Protein 9EEX (pdb70)

Radius of gyration: 18.37 Å; Cα contacts (8 Å, |Δi|>4): 612; chains: 1; bounding box: 44×40×48 Å

Sequence (282 aa):
SMSRVLQQAEELHEKALDPFLLQAEFFEEIPMMNFVDPKEEYDIPGLVRRKNRRYYKTIILPNPHSRVCCLTSPDPDDPLSSSYINANYIRGYGGEEKVYIATQGPIVSTVADFWRMVWQQEHTPIIVMITNNIEEMMNNEEKKCTEYWPEEQVAAYYDDGGVVEITVQKVIHTEDYRLRLISLKSGTEERGLLKHYWFTSWPDDQKTPDRAPPLLHLVREEVEEAAQQEGPHCAPIIVHCCSAGIGRTGCCFIATSSICCQQQLRQEGVVVDILKKTTCQQLRQQDRGGMIQTCCEQYQFVHHVMSLYEKQLSH

Structure (mmCIF, N/CA/C/O backbone):
data_9EEX
#
_entry.id   9EEX
#
_cell.length_a   40.105
_cell.length_b   64.154
_cell.length_c   136.043
_cell.angle_alpha   90.000
_cell.angle_beta   90.000
_cell.angle_gamma   90.000
#
_symmetry.space_group_name_H-M   'P 21 21 21'
#
loop_
_entity.id
_entity.type
_entity.pdbx_description
1 polymer 'Tyrosine-protein phosphatase non-receptor type 5'
2 non-polymer 'CITRIC ACID'
3 water water
#
loop_
_atom_site.group_PDB
_atom_site.id
_atom_site.type_symbol
_atom_site.label_atom_id
_atom_site.label_alt_id
_atom_site.label_comp_id
_atom_site.label_asym_id
_atom_site.label_entity_id
_atom_site.label_seq_id
_atom_site.pdbx_PDB_ins_code
_atom_site.Cartn_x
_atom_site.Cartn_y
_atom_site.Cartn_z
_atom_site.occupancy
_atom_site.B_iso_or_equiv
_atom_site.auth_seq_id
_atom_site.auth_comp_id
_atom_site.auth_asym_id
_atom_site.auth_atom_id
_atom_site.pdbx_PDB_model_num
ATOM 1 N N . SER A 1 22 ? 10.86041 -17.15517 -35.67431 1.000 54.66730 256 SER A N 1
ATOM 2 C CA . SER A 1 22 ? 11.27765 -17.38777 -37.05303 1.000 53.77456 256 SER A CA 1
ATOM 3 C C . SER A 1 22 ? 10.09318 -17.70459 -37.96978 1.000 45.54033 256 SER A C 1
ATOM 4 O O . SER A 1 22 ? 10.17247 -17.52971 -39.18141 1.000 47.92007 256 SER A O 1
ATOM 11 N N . MET A 1 23 ? 8.98874 -18.15059 -37.39024 1.000 34.14722 257 MET A N 1
ATOM 12 C CA . MET A 1 23 ? 7.78999 -18.43681 -38.16339 1.000 24.55126 257 MET A CA 1
ATOM 13 C C . MET A 1 23 ? 6.94852 -17.17372 -38.31925 1.000 20.17844 257 MET A C 1
ATOM 14 O O . MET A 1 23 ? 7.02786 -16.24853 -37.50943 1.000 21.19458 257 MET A O 1
ATOM 28 N N . SER A 1 24 ? 6.11298 -17.16233 -39.36124 1.000 17.80196 258 SER A N 1
ATOM 29 C CA . SER A 1 24 ? 5.29981 -15.99944 -39.69849 1.000 17.27435 258 SER A CA 1
ATOM 30 C C . SER A 1 24 ? 4.12609 -16.41426 -40.57421 1.000 15.94267 258 SER A C 1
ATOM 31 O O . SER A 1 24 ? 4.26794 -17.25010 -41.46835 1.000 18.87613 258 SER A O 1
ATOM 39 N N . ARG A 1 25 ? 2.96434 -15.83388 -40.30389 1.000 14.78823 259 ARG A N 1
ATOM 40 C CA . ARG A 1 25 ? 1.79823 -15.99053 -41.17900 1.000 15.53701 259 ARG A CA 1
ATOM 41 C C . ARG A 1 25 ? 1.03859 -14.66788 -41.17873 1.000 13.76319 259 ARG A C 1
ATOM 42 O O . ARG A 1 25 ? 0.30009 -14.36235 -40.24148 1.000 14.14002 259 ARG A O 1
ATOM 63 N N . VAL A 1 26 ? 1.24196 -13.87560 -42.22199 1.000 15.72116 260 VAL A N 1
ATOM 64 C CA . VAL A 1 26 ? 0.64617 -12.54614 -42.29448 1.000 16.21636 260 VAL A CA 1
ATOM 65 C C . VAL A 1 26 ? -0.80361 -12.68217 -42.73415 1.000 16.02403 260 VAL A C 1
ATOM 66 O O . VAL A 1 26 ? -1.08719 -13.12578 -43.84527 1.000 21.90601 260 VAL A O 1
ATOM 79 N N . LEU A 1 27 ? -1.72732 -12.28783 -41.87285 1.000 14.57585 261 LEU A N 1
ATOM 80 C CA . LEU A 1 27 ? -3.14873 -12.42116 -42.14704 1.000 15.09605 261 LEU A CA 1
ATOM 81 C C . LEU A 1 27 ? -3.77656 -11.09428 -42.56674 1.000 15.40823 261 LEU A C 1
ATOM 82 O O . LEU A 1 27 ? -3.72889 -10.12038 -41.81418 1.000 16.76192 261 LEU A O 1
ATOM 98 N N A GLN A 1 28 ? -4.35078 -11.06790 -43.77030 0.400 15.17615 262 GLN A N 1
ATOM 99 N N B GLN A 1 28 ? -4.35647 -11.05817 -43.76016 0.400 14.10588 262 GLN A N 1
ATOM 100 C CA A GLN A 1 28 ? -5.31589 -10.04380 -44.14886 0.400 16.70020 262 GLN A CA 1
ATOM 101 C CA B GLN A 1 28 ? -5.30079 -9.99878 -44.08694 0.400 13.78052 262 GLN A CA 1
ATOM 102 C C A GLN A 1 28 ? -6.64561 -10.32796 -43.44271 0.400 17.11939 262 GLN A C 1
ATOM 103 C C B GLN A 1 28 ? -6.67549 -10.36491 -43.52403 0.400 14.57708 262 GLN A C 1
ATOM 104 O O A GLN A 1 28 ? -6.81644 -11.35507 -42.78681 0.400 18.53636 262 GLN A O 1
ATOM 105 O O B GLN A 1 28 ? -6.90740 -11.48288 -43.07657 0.400 13.28308 262 GLN A O 1
ATOM 132 N N . ALA A 1 29 ? -7.61734 -9.42509 -43.60962 1.000 19.11157 263 ALA A N 1
ATOM 133 C CA . ALA A 1 29 ? -8.84503 -9.52101 -42.81547 1.000 19.45779 263 ALA A CA 1
ATOM 134 C C . ALA A 1 29 ? -9.60277 -10.83022 -43.07017 1.000 19.27487 263 ALA A C 1
ATOM 135 O O . ALA A 1 29 ? -10.04538 -11.49895 -42.12935 1.000 18.83414 263 ALA A O 1
ATOM 142 N N . GLU A 1 30 ? -9.81316 -11.19035 -44.33979 1.000 18.81741 264 GLU A N 1
ATOM 143 C CA . GLU A 1 30 ? -10.65222 -12.34886 -44.63327 1.000 19.22535 264 GLU A CA 1
ATOM 144 C C . GLU A 1 30 ? -10.06294 -13.61627 -44.03497 1.000 18.84995 264 GLU A C 1
ATOM 145 O O . GLU A 1 30 ? -10.78267 -14.42128 -43.42085 1.000 19.00128 264 GLU A O 1
ATOM 157 N N . GLU A 1 31 ? -8.75073 -13.80411 -44.19500 1.000 17.39006 265 GLU A N 1
ATOM 158 C CA . GLU A 1 31 ? -8.09573 -14.97772 -43.63908 1.000 17.07568 265 GLU A CA 1
ATOM 159 C C . GLU A 1 31 ? -8.11224 -14.93476 -42.11721 1.000 16.36436 265 GLU A C 1
ATOM 160 O O . GLU A 1 31 ? -8.30616 -15.96008 -41.47172 1.000 17.16995 265 GLU A O 1
ATOM 172 N N . LEU A 1 32 ? -7.93971 -13.75118 -41.52835 1.000 15.48543 266 LEU A N 1
ATOM 173 C CA . LEU A 1 32 ? -8.00785 -13.62842 -40.07639 1.000 14.84391 266 LEU A CA 1
ATOM 174 C C . LEU A 1 32 ? -9.35417 -14.11977 -39.54745 1.000 14.23290 266 LEU A C 1
ATOM 175 O O . LEU A 1 32 ? -9.40790 -14.87335 -38.57244 1.000 14.09683 266 LEU A O 1
ATOM 191 N N . HIS A 1 33 ? -10.46357 -13.66252 -40.14496 1.000 13.85649 267 HIS A N 1
ATOM 192 C CA . HIS A 1 33 ? -11.76971 -14.05822 -39.62353 1.000 13.37134 267 HIS A CA 1
ATOM 193 C C . HIS A 1 33 ? -11.96762 -15.56564 -39.73330 1.000 13.84451 267 HIS A C 1
ATOM 194 O O . HIS A 1 33 ? -12.51640 -16.19776 -38.82601 1.000 15.13129 267 HIS A O 1
ATOM 208 N N . GLU A 1 34 ? -11.54992 -16.14664 -40.85505 1.000 14.89895 268 GLU A N 1
ATOM 209 C CA . GLU A 1 34 ? -11.69101 -17.58436 -41.05463 1.000 15.54707 268 GLU A CA 1
ATOM 210 C C . GLU A 1 34 ? -10.72299 -18.37006 -40.17765 1.000 15.03554 268 GLU A C 1
ATOM 211 O O . GLU A 1 34 ? -11.09117 -19.41208 -39.62379 1.000 17.03469 268 GLU A O 1
ATOM 223 N N . LYS A 1 35 ? -9.48407 -17.87752 -40.02688 1.000 15.28711 269 LYS A N 1
ATOM 224 C CA . LYS A 1 35 ? -8.48305 -18.55635 -39.19725 1.000 14.50219 269 LYS A CA 1
ATOM 225 C C . LYS A 1 35 ? -8.94586 -18.67834 -37.75220 1.000 13.67239 269 LYS A C 1
ATOM 226 O O . LYS A 1 35 ? -8.72297 -19.71180 -37.10706 1.000 14.45406 269 LYS A O 1
ATOM 246 N N . ALA A 1 36 ? -9.58964 -17.63552 -37.21747 1.000 12.46332 270 ALA A N 1
ATOM 247 C CA . ALA A 1 36 ? -10.03872 -17.66926 -35.83220 1.000 13.54569 270 ALA A CA 1
ATOM 248 C C . ALA A 1 36 ? -11.04886 -18.77663 -35.59426 1.000 13.94943 270 ALA A C 1
ATOM 249 O O . ALA A 1 36 ? -11.23506 -19.19923 -34.44895 1.000 15.16891 270 ALA A O 1
ATOM 256 N N . LEU A 1 37 ? -11.71276 -19.24304 -36.64970 1.000 14.88593 271 LEU A N 1
ATOM 257 C CA . LEU A 1 37 ? -12.75761 -20.24699 -36.55073 1.000 17.18669 271 LEU A CA 1
ATOM 258 C C . LEU A 1 37 ? -12.31348 -21.60635 -37.08678 1.000 18.91168 271 LEU A C 1
ATOM 259 O O . LEU A 1 37 ? -13.15381 -22.48012 -37.32678 1.000 21.38596 271 LEU A O 1
ATOM 275 N N . ASP A 1 38 ? -11.00290 -21.82501 -37.23221 1.000 16.21213 272 ASP A N 1
ATOM 276 C CA . ASP A 1 38 ? -10.44392 -23.08116 -37.73506 1.000 16.14935 272 ASP A CA 1
ATOM 277 C C . ASP A 1 38 ? -9.56052 -23.69144 -36.64961 1.000 14.68519 272 ASP A C 1
ATOM 278 O O . ASP A 1 38 ? -8.32639 -23.57023 -36.68636 1.000 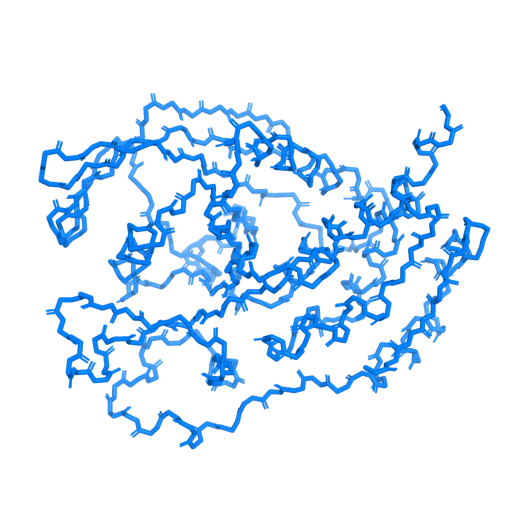14.42215 272 ASP A O 1
ATOM 287 N N . PRO A 1 39 ? -10.16147 -24.37008 -35.67275 1.000 14.81113 273 PRO A N 1
ATOM 288 C CA . PRO A 1 39 ? -9.36304 -24.91196 -34.56070 1.000 15.38095 273 PRO A CA 1
ATOM 289 C C . PRO A 1 39 ? -8.36674 -25.98301 -34.98280 1.000 14.02950 273 PRO A C 1
ATOM 290 O O . PRO A 1 39 ? -7.30148 -26.09824 -34.37211 1.000 14.52392 273 PRO A O 1
ATOM 301 N N . PHE A 1 40 ? -8.65611 -26.73974 -36.03463 1.000 14.97747 274 PHE A N 1
ATOM 302 C CA . PHE A 1 40 ? -7.70960 -27.75510 -36.47732 1.000 15.22209 274 PHE A CA 1
ATOM 303 C C . PHE A 1 40 ? -6.43234 -27.11640 -37.02025 1.000 13.55385 274 PHE A C 1
ATOM 304 O O . PHE A 1 40 ? -5.32814 -27.56460 -36.69593 1.000 15.48204 274 PHE A O 1
ATOM 321 N N . LEU A 1 41 ? -6.54843 -26.05802 -37.82861 1.000 13.36506 275 LEU A N 1
ATOM 322 C CA . LEU A 1 41 ? -5.33474 -25.38565 -38.29284 1.000 12.76335 275 LEU A CA 1
ATOM 323 C C . LEU A 1 41 ? -4.64540 -24.62116 -37.15731 1.000 11.92224 275 LEU A C 1
ATOM 324 O O . LEU A 1 41 ? -3.41125 -24.63251 -37.04728 1.000 12.79492 275 LEU A O 1
ATOM 340 N N . LEU A 1 42 ? -5.41802 -23.96218 -36.29059 1.000 12.14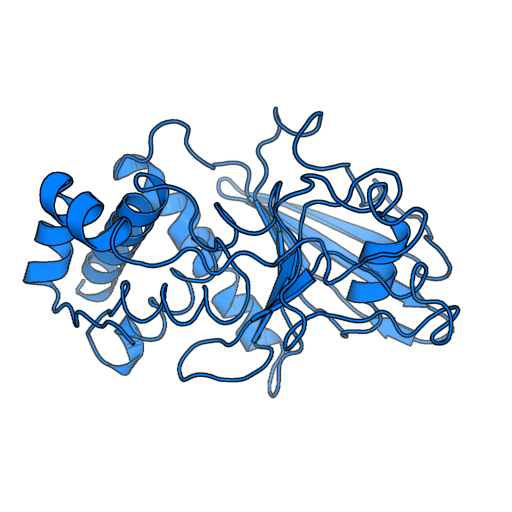071 276 LEU A N 1
ATOM 341 C CA . LEU A 1 42 ? -4.81159 -23.25175 -35.17443 1.000 12.72297 276 LEU A CA 1
ATOM 342 C C . LEU A 1 42 ? -3.96114 -24.16778 -34.30998 1.000 12.46976 276 LEU A C 1
ATOM 343 O O . LEU A 1 42 ? -2.85725 -23.79179 -33.92253 1.000 12.61980 276 LEU A O 1
ATOM 359 N N . GLN A 1 43 ? -4.45184 -25.37246 -33.98648 1.000 12.93038 277 GLN A N 1
ATOM 360 C CA . GLN A 1 43 ? -3.64874 -26.26660 -33.15699 1.000 13.54539 277 GLN A CA 1
ATOM 361 C C . GLN A 1 43 ? -2.43954 -26.80581 -33.91305 1.000 12.35451 277 GLN A C 1
ATOM 362 O O . GLN A 1 43 ? -1.37617 -26.99567 -33.31845 1.000 13.12754 277 GLN A O 1
ATOM 376 N N . ALA A 1 44 ? -2.56837 -27.06267 -35.21322 1.000 12.81074 278 ALA A N 1
ATOM 377 C CA . ALA A 1 44 ? -1.40056 -27.47715 -35.97999 1.000 13.10831 278 ALA A CA 1
ATOM 378 C C . ALA A 1 44 ? -0.32134 -26.40169 -35.93805 1.000 13.09288 278 ALA A C 1
ATOM 379 O O . ALA A 1 44 ? 0.86045 -26.69368 -35.73573 1.000 14.50865 278 ALA A O 1
ATOM 386 N N . GLU A 1 45 ? -0.71088 -25.15406 -36.15509 1.000 12.01069 279 GLU A N 1
ATOM 387 C CA . GLU A 1 45 ? 0.25158 -24.05609 -36.12535 1.000 11.61286 279 GLU A CA 1
ATOM 388 C C . GLU A 1 45 ? 0.82162 -23.85540 -34.71900 1.000 11.71417 279 GLU A C 1
ATOM 389 O O . GLU A 1 45 ? 2.03842 -23.71176 -34.54480 1.000 12.90041 279 GLU A O 1
ATOM 401 N N . PHE A 1 46 ? -0.04427 -23.84444 -33.70531 1.000 11.37247 280 PHE A N 1
ATOM 402 C CA . PHE A 1 46 ? 0.38809 -23.52479 -32.35069 1.000 11.65220 280 PHE A CA 1
ATOM 403 C C . PHE A 1 46 ? 1.41103 -24.52528 -31.82994 1.000 11.36328 280 PHE A C 1
ATOM 404 O O . PHE A 1 46 ? 2.42896 -24.13627 -31.24531 1.000 11.64956 280 PHE A O 1
ATOM 421 N N . PHE A 1 47 ? 1.14941 -25.82231 -32.01521 1.000 12.59893 281 PHE A N 1
ATOM 422 C CA . PHE A 1 47 ? 2.01158 -26.81959 -31.39314 1.000 12.64794 281 PHE A CA 1
ATOM 423 C C . PHE A 1 47 ? 3.31135 -27.02415 -32.15228 1.000 13.37917 281 PHE A C 1
ATOM 424 O O . PHE A 1 47 ? 4.17257 -27.74734 -31.66450 1.000 15.35361 281 PHE A O 1
ATOM 441 N N . GLU A 1 48 ? 3.49524 -26.33919 -33.28326 1.000 13.91315 282 GLU A N 1
ATOM 442 C CA A GLU A 1 48 ? 4.77663 -26.27490 -33.96529 0.500 15.45994 282 GLU A CA 1
ATOM 443 C CA B GLU A 1 48 ? 4.80165 -26.32085 -33.92156 0.500 18.37864 282 GLU A CA 1
ATOM 444 C C . GLU A 1 48 ? 5.72251 -25.26297 -33.32970 1.000 16.95959 282 GLU A C 1
ATOM 445 O O . GLU A 1 48 ? 6.92750 -25.30414 -33.58879 1.000 20.72810 282 GLU A O 1
ATOM 468 N N . ILE A 1 49 ? 5.20025 -24.33395 -32.53250 1.000 14.45334 283 ILE A N 1
ATOM 469 C CA . ILE A 1 49 ? 6.01990 -23.27907 -31.94180 1.000 13.68316 283 ILE A CA 1
ATOM 470 C C . ILE A 1 49 ? 6.71156 -23.82474 -30.69316 1.000 14.61299 283 ILE A C 1
ATOM 471 O O . ILE A 1 49 ? 6.03013 -24.21616 -29.73468 1.000 14.11131 283 ILE A O 1
ATOM 487 N N . PRO A 1 50 ? 8.04118 -23.88236 -30.64313 1.000 16.86689 284 PRO A N 1
ATOM 488 C CA . PRO A 1 50 ? 8.69707 -24.34420 -29.40660 1.000 16.82124 284 PRO A CA 1
ATOM 489 C C . PRO A 1 50 ? 8.36995 -23.44620 -28.21811 1.000 16.11798 284 PRO A C 1
ATOM 490 O O . PRO A 1 50 ? 8.23498 -22.22575 -28.34817 1.000 14.29490 284 PRO A O 1
ATOM 501 N N . MET A 1 51 ? 8.25330 -24.06606 -27.04136 1.000 15.49555 285 MET A N 1
ATOM 502 C CA A MET A 1 51 ? 7.95474 -23.30781 -25.83150 0.710 15.16361 285 MET A CA 1
ATOM 503 C CA B MET A 1 51 ? 7.95107 -23.29971 -25.83837 0.290 14.66798 285 MET A CA 1
ATOM 504 C C . MET A 1 51 ? 9.13448 -22.44723 -25.39218 1.000 14.51124 285 MET A C 1
ATOM 505 O O . MET A 1 51 ? 8.93527 -21.39672 -24.78374 1.000 14.44460 285 MET A O 1
ATOM 532 N N . ASN A 1 52 ? 10.36393 -22.88246 -25.66841 1.000 14.55301 286 ASN A N 1
ATOM 533 C CA . ASN A 1 52 ? 11.57564 -22.15876 -25.25742 1.000 15.07275 286 ASN A CA 1
ATOM 534 C C . ASN A 1 52 ? 11.69284 -22.02021 -23.73748 1.000 13.87321 286 ASN A C 1
ATOM 535 O O . ASN A 1 52 ? 12.15204 -20.99756 -23.21662 1.000 14.72980 286 ASN A O 1
ATOM 546 N N . PHE A 1 53 ? 11.31690 -23.06960 -23.02062 1.000 15.59426 287 PHE A N 1
ATOM 547 C CA . PHE A 1 53 ? 11.49146 -23.07101 -21.58397 1.000 15.25525 287 PHE A CA 1
ATOM 548 C C . PHE A 1 53 ? 12.97277 -23.14058 -21.20289 1.000 15.59460 287 PHE A C 1
ATOM 549 O O . PHE A 1 53 ? 13.83761 -23.57936 -21.96791 1.000 17.20128 287 PHE A O 1
ATOM 566 N N . VAL A 1 54 ? 13.24454 -22.73267 -19.97614 1.000 16.99667 288 VAL A N 1
ATOM 567 C CA . VAL A 1 54 ? 14.58694 -22.56801 -19.43198 1.000 17.19503 288 VAL A CA 1
ATOM 568 C C . VAL A 1 54 ? 14.98351 -23.80673 -18.65791 1.000 18.02996 288 VAL A C 1
ATOM 569 O O . VAL A 1 54 ? 14.17098 -24.37640 -17.91910 1.000 21.61864 288 VAL A O 1
ATOM 582 N N . ASP A 1 55 ? 16.24281 -24.21011 -18.81815 1.000 19.95036 289 ASP A N 1
ATOM 583 C CA . ASP A 1 55 ? 16.79020 -25.31892 -18.04970 1.000 25.55324 289 ASP A CA 1
ATOM 584 C C . ASP A 1 55 ? 16.90087 -24.88937 -16.59832 1.000 24.26853 289 ASP A C 1
ATOM 585 O O . ASP A 1 55 ? 17.51116 -23.85562 -16.31254 1.000 23.35999 289 ASP A O 1
ATOM 594 N N . PRO A 1 56 ? 16.32782 -25.63852 -15.65784 1.000 25.45936 290 PRO A N 1
ATOM 595 C CA . PRO A 1 56 ? 16.43260 -25.22371 -14.24861 1.000 26.77454 290 PRO A CA 1
ATOM 596 C C . PRO A 1 56 ? 17.86462 -25.08130 -13.75782 1.000 27.93927 290 PRO A C 1
ATOM 597 O O . PRO A 1 56 ? 18.10200 -24.35515 -12.78271 1.000 28.88946 290 PRO A O 1
ATOM 608 N N . LYS A 1 57 ? 18.82667 -25.75333 -14.39553 1.000 30.74730 291 LYS A N 1
ATOM 609 C CA . LYS A 1 57 ? 20.22243 -25.60337 -14.00013 1.000 31.46441 291 LYS A CA 1
ATOM 610 C C . LYS A 1 57 ? 20.69862 -24.16287 -14.11999 1.000 29.53446 291 LYS A C 1
ATOM 611 O O . LYS A 1 57 ? 21.74106 -23.80959 -13.55815 1.000 32.61378 291 LYS A O 1
ATOM 630 N N . GLU A 1 58 ? 19.95605 -23.32323 -14.83093 1.000 27.98985 292 GLU A N 1
ATOM 631 C CA A GLU A 1 58 ? 20.37117 -21.93459 -14.98234 0.450 27.55712 292 GLU A CA 1
ATOM 632 C CA B GLU A 1 58 ? 20.35702 -21.93050 -14.98569 0.550 24.55478 292 GLU A CA 1
ATOM 633 C C . GLU A 1 58 ? 20.32973 -21.18188 -13.65962 1.000 27.56600 292 GLU A C 1
ATOM 634 O O . GLU A 1 58 ? 21.07975 -20.21364 -13.47922 1.000 32.69923 292 GLU A O 1
ATOM 657 N N . TYR A 1 59 ? 19.47895 -21.60669 -12.71810 1.000 28.14688 293 TYR A N 1
ATOM 658 C CA . TYR A 1 59 ? 19.31174 -20.88422 -11.45353 1.000 30.20682 293 TYR A CA 1
ATOM 659 C C . TYR A 1 59 ? 19.52796 -21.80463 -10.25809 1.000 32.98313 293 TYR A C 1
ATOM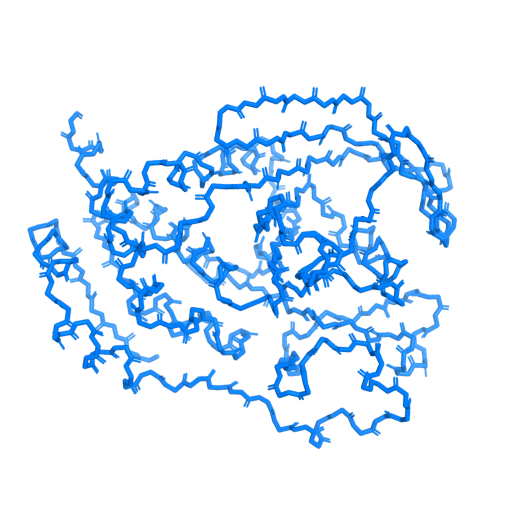 660 O O . TYR A 1 59 ? 18.65233 -22.03411 -9.43360 1.000 35.79486 293 TYR A O 1
ATOM 678 N N . ASP A 1 60 ? 20.75892 -22.30504 -10.15391 1.000 32.79879 294 ASP A N 1
ATOM 679 C CA . ASP A 1 60 ? 21.16779 -23.24083 -9.10473 1.000 33.76562 294 ASP A CA 1
ATOM 680 C C . ASP A 1 60 ? 21.58050 -22.46058 -7.85581 1.000 32.56167 294 ASP A C 1
ATOM 681 O O . ASP A 1 60 ? 22.75202 -22.34621 -7.49952 1.000 37.71399 294 ASP A O 1
ATOM 690 N N . ILE A 1 61 ? 20.57104 -21.93698 -7.17212 1.000 26.29765 295 ILE A N 1
ATOM 691 C CA . ILE A 1 61 ? 20.78400 -21.03584 -6.04451 1.000 26.63272 295 ILE A CA 1
ATOM 692 C C . ILE A 1 61 ? 19.97791 -21.56583 -4.86796 1.000 23.55588 295 ILE A C 1
ATOM 693 O O . ILE A 1 61 ? 18.76206 -21.77953 -5.00809 1.000 22.68420 295 ILE A O 1
ATOM 709 N N . PRO A 1 62 ? 20.59343 -21.79205 -3.70319 1.000 24.18524 296 PRO A N 1
ATOM 710 C CA . PRO A 1 62 ? 19.81549 -22.24043 -2.54139 1.000 27.51573 296 PRO A CA 1
ATOM 711 C C . PRO A 1 62 ? 18.68601 -21.26948 -2.23908 1.000 26.79913 296 PRO A C 1
ATOM 712 O O . PRO A 1 62 ? 18.87470 -20.04974 -2.23112 1.000 29.35754 296 PRO A O 1
ATOM 723 N N . GLY A 1 63 ? 17.49783 -21.82061 -2.01249 1.000 27.28374 297 GLY A N 1
ATOM 724 C CA . GLY A 1 63 ? 16.34942 -21.02322 -1.64681 1.000 28.52591 297 GLY A CA 1
ATOM 725 C C . GLY A 1 63 ? 15.56831 -20.45278 -2.80286 1.000 23.74299 297 GLY A C 1
ATOM 726 O O . GLY A 1 63 ? 14.53128 -19.81638 -2.57923 1.000 25.67639 297 GLY A O 1
ATOM 730 N N . LEU A 1 64 ? 16.02107 -20.66039 -4.03160 1.000 26.09908 298 LEU A N 1
ATOM 731 C CA . LEU A 1 64 ? 15.35452 -20.01776 -5.15009 1.000 26.01636 298 LEU A CA 1
ATOM 732 C C . LEU A 1 64 ? 13.97003 -20.59347 -5.40219 1.000 25.39596 298 LEU A C 1
ATOM 733 O O . LEU A 1 64 ? 13.07403 -19.85819 -5.82299 1.000 25.07909 298 LEU A O 1
ATOM 749 N N . VAL A 1 65 ? 13.76890 -21.89488 -5.15469 1.000 29.05078 299 VAL A N 1
ATOM 750 C CA . VAL A 1 65 ? 12.46743 -22.49973 -5.44289 1.000 33.97144 299 VAL A CA 1
ATOM 751 C C . VAL A 1 65 ? 11.35327 -21.74745 -4.72667 1.000 28.30732 299 VAL A C 1
ATOM 752 O O . VAL A 1 65 ? 10.22839 -21.64664 -5.23959 1.000 29.76996 299 VAL A O 1
ATOM 765 N N A ARG A 1 66 ? 11.64599 -21.19904 -3.54238 0.600 24.86537 300 ARG A N 1
ATOM 766 N N B ARG A 1 66 ? 11.64653 -21.19182 -3.55067 0.400 26.07035 300 ARG A N 1
ATOM 767 C CA A ARG A 1 66 ? 10.64802 -20.47603 -2.76568 0.600 25.03882 300 ARG A CA 1
ATOM 768 C CA B ARG A 1 66 ? 10.65589 -20.47908 -2.75861 0.400 25.58827 300 ARG A CA 1
ATOM 769 C C A ARG A 1 66 ? 10.12105 -19.24538 -3.49308 0.600 22.42752 300 ARG A C 1
ATOM 770 C C B ARG A 1 66 ? 10.18907 -19.18703 -3.41668 0.400 22.41845 300 ARG A C 1
ATOM 771 O O A ARG A 1 66 ? 9.05433 -18.73422 -3.13610 0.600 24.00115 300 ARG A O 1
ATOM 772 O O B ARG A 1 66 ? 9.23468 -18.57515 -2.92677 0.400 23.29508 300 ARG A O 1
ATOM 813 N N . LYS A 1 67 ? 10.85972 -18.73129 -4.47170 1.000 17.92992 301 LYS A N 1
ATOM 814 C CA . LYS A 1 67 ? 10.47191 -17.51378 -5.17225 1.000 16.84275 301 LYS A CA 1
ATOM 815 C C . LYS A 1 67 ? 9.69013 -17.75399 -6.44937 1.000 15.85341 301 LYS A C 1
ATOM 816 O O . LYS A 1 67 ? 9.28713 -16.78696 -7.09991 1.000 17.14227 301 LYS A O 1
ATOM 835 N N . ASN A 1 68 ? 9.44227 -19.00662 -6.80801 1.000 16.89255 302 ASN A N 1
ATOM 836 C CA . ASN A 1 68 ? 8.76026 -19.35025 -8.04269 1.000 18.88159 302 ASN A CA 1
ATOM 837 C C . ASN A 1 68 ? 7.46584 -20.09284 -7.74938 1.000 21.59576 302 ASN A C 1
ATOM 838 O O . ASN A 1 68 ? 7.42708 -20.97701 -6.88878 1.000 23.23569 302 ASN A O 1
ATOM 850 N N . ARG A 1 69 ? 6.40456 -19.74493 -8.47777 1.000 24.35654 303 ARG A N 1
ATOM 851 C CA A ARG A 1 69 ? 5.16191 -20.49123 -8.35475 0.470 25.38116 303 ARG A CA 1
ATOM 852 C CA B ARG A 1 69 ? 5.15553 -20.49103 -8.32400 0.530 25.52321 303 ARG A CA 1
ATOM 853 C C . ARG A 1 69 ? 5.27251 -21.87470 -8.95918 1.000 28.88617 303 ARG A C 1
ATOM 854 O O . ARG A 1 69 ? 4.66720 -22.83436 -8.46439 1.000 31.60270 303 ARG A O 1
ATOM 895 N N A TYR A 1 70 ? 6.03002 -22.00558 -10.04458 0.740 31.28257 304 TYR A N 1
ATOM 896 N N B TYR A 1 70 ? 5.99111 -21.98569 -10.07127 0.260 31.70920 304 TYR A N 1
ATOM 897 C CA A TYR A 1 70 ? 6.12605 -23.26074 -10.77783 0.740 33.56231 304 TYR A CA 1
ATOM 898 C CA B TYR A 1 70 ? 6.15709 -23.25391 -10.76559 0.260 33.90347 304 TYR A CA 1
ATOM 899 C C A TYR A 1 70 ? 7.57765 -23.52352 -11.15697 0.740 32.07811 304 TYR A C 1
ATOM 900 C C B TYR A 1 70 ? 7.63122 -23.48154 -11.04214 0.260 34.18393 304 TYR A C 1
ATOM 901 O O A TYR A 1 70 ? 8.20810 -22.68233 -11.80323 0.740 31.15715 304 TYR A O 1
ATOM 902 O O B TYR A 1 70 ? 8.33175 -22.56936 -11.49261 0.260 34.21348 304 TYR A O 1
ATOM 937 N N . LYS A 1 71 ? 8.09286 -24.70435 -10.77590 1.000 35.02476 305 LYS A N 1
ATOM 938 C CA . LYS A 1 71 ? 9.51240 -25.01049 -10.93260 1.000 34.51480 305 LYS A CA 1
ATOM 939 C C . LYS A 1 71 ? 9.97981 -24.95956 -12.38050 1.000 32.95691 305 LYS A C 1
ATOM 940 O O . LYS A 1 71 ? 11.16900 -24.72982 -12.64245 1.000 34.10463 305 LYS A O 1
ATOM 960 N N . THR A 1 72 ? 9.08465 -25.18335 -13.33178 1.000 29.24674 306 THR A N 1
ATOM 961 C CA . THR A 1 72 ? 9.48041 -25.28957 -14.72262 1.000 29.62847 306 THR A CA 1
ATOM 962 C C . THR A 1 72 ? 9.27911 -24.00124 -15.49969 1.000 22.13712 306 THR A C 1
ATOM 963 O O . THR A 1 72 ? 9.66386 -23.93807 -16.67081 1.000 24.11183 306 THR A O 1
ATOM 974 N N . ILE A 1 73 ? 8.67377 -22.98679 -14.89882 1.000 20.38909 307 ILE A N 1
ATOM 975 C CA A ILE A 1 73 ? 8.45291 -21.71226 -15.56188 0.530 17.68875 307 ILE A CA 1
ATOM 976 C CA B ILE A 1 73 ? 8.43657 -21.70531 -15.55194 0.470 18.75303 307 ILE A CA 1
ATOM 977 C C . ILE A 1 73 ? 9.41519 -20.72204 -14.92443 1.000 17.30034 307 ILE A C 1
ATOM 978 O O . ILE A 1 73 ? 9.17491 -20.20922 -13.82625 1.000 18.53341 307 ILE A O 1
ATOM 1009 N N . LEU A 1 74 ? 10.52025 -20.47848 -15.61135 1.000 15.69800 308 LEU A N 1
ATOM 1010 C CA . LEU A 1 74 ? 11.60860 -19.65760 -15.11360 1.000 13.82186 308 LEU A CA 1
ATOM 1011 C C . LEU A 1 74 ? 11.92333 -18.55772 -16.10633 1.000 13.07306 308 LEU A C 1
ATOM 1012 O O . LEU A 1 74 ? 11.60269 -18.66978 -17.29400 1.000 15.22138 308 LEU A O 1
ATOM 1028 N N . PRO A 1 75 ? 12.56931 -17.48491 -15.65784 1.000 11.90142 309 PRO A N 1
ATOM 1029 C CA . PRO A 1 75 ? 12.87000 -16.38305 -16.58130 1.000 10.96815 309 PRO A CA 1
ATOM 1030 C C . PRO A 1 75 ? 14.07128 -16.70684 -17.45228 1.000 12.05497 309 PRO A C 1
ATOM 1031 O O . PRO A 1 75 ? 15.12672 -17.10659 -16.95798 1.000 14.13267 309 PRO A O 1
ATOM 1042 N N . ASN A 1 76 ? 13.91781 -16.51787 -18.74797 1.000 11.28014 310 ASN A N 1
ATOM 1043 C CA . ASN A 1 76 ? 15.05033 -16.74034 -19.63654 1.000 12.12986 310 ASN A CA 1
ATOM 1044 C C . ASN A 1 76 ? 16.17711 -15.77706 -19.26924 1.000 12.52530 310 ASN A C 1
ATOM 1045 O O . ASN A 1 76 ? 15.91968 -14.60337 -18.99211 1.000 12.46832 310 ASN A O 1
ATOM 1056 N N . PRO A 1 77 ? 17.42761 -16.24496 -19.23319 1.000 12.85832 311 PRO A N 1
ATOM 1057 C CA . PRO A 1 77 ? 18.47610 -15.42512 -18.61834 1.000 13.64409 311 PRO A CA 1
ATOM 1058 C C . PRO A 1 77 ? 18.81017 -14.15573 -19.38822 1.000 12.96422 311 PRO A C 1
ATOM 1059 O O . PRO A 1 77 ? 19.19051 -13.16598 -18.75837 1.000 15.81924 311 PRO A O 1
ATOM 1070 N N . HIS A 1 78 ? 18.67641 -14.13346 -20.71753 1.000 12.63296 312 HIS A N 1
ATOM 1071 C CA . HIS A 1 78 ? 19.12875 -12.95638 -21.46217 1.000 14.75393 312 HIS A CA 1
ATOM 1072 C C . HIS A 1 78 ? 18.22260 -11.75115 -21.22206 1.000 13.52632 312 HIS A C 1
ATOM 1073 O O . HIS A 1 78 ? 18.66802 -10.60811 -21.36825 1.000 17.68643 312 HIS A O 1
ATOM 1087 N N . SER A 1 79 ? 16.95640 -11.97988 -20.86519 1.000 12.14645 313 SER A N 1
ATOM 1088 C CA . SER A 1 79 ? 15.96705 -10.91879 -20.71936 1.000 11.94167 313 SER A CA 1
ATOM 1089 C C . SER A 1 79 ? 15.43899 -10.80265 -19.29613 1.000 11.43518 313 SER A C 1
ATOM 1090 O O . SER A 1 79 ? 14.47580 -10.07330 -19.05425 1.000 11.90191 313 SER A O 1
ATOM 1098 N N . ARG A 1 80 ? 16.06468 -11.47813 -18.34456 1.000 11.60415 314 ARG A N 1
ATOM 1099 C CA . ARG A 1 80 ? 15.58471 -11.48924 -16.97291 1.000 11.39922 314 ARG A CA 1
ATOM 1100 C C . ARG A 1 80 ? 15.71828 -10.11042 -16.33736 1.000 12.70467 314 ARG A C 1
ATOM 1101 O O . ARG A 1 80 ? 16.69940 -9.39458 -16.56115 1.000 14.29815 314 ARG A O 1
ATOM 1122 N N . VAL A 1 81 ? 14.73641 -9.74946 -15.52001 1.000 11.37562 315 VAL A N 1
ATOM 1123 C CA . VAL A 1 81 ? 14.79559 -8.53491 -14.71220 1.000 11.91889 315 VAL A CA 1
ATOM 1124 C C . VAL A 1 81 ? 15.53911 -8.88447 -13.43278 1.000 13.29133 315 VAL A C 1
ATOM 1125 O O . VAL A 1 81 ? 15.11414 -9.77236 -12.69560 1.000 16.17476 315 VAL A O 1
ATOM 1138 N N . CYS A 1 82 ? 16.63993 -8.18829 -13.16640 1.000 14.66068 316 CYS A N 1
ATOM 1139 C CA A CYS A 1 82 ? 17.45895 -8.38360 -11.97733 0.200 17.56367 316 CYS A CA 1
ATOM 1140 C CA B CYS A 1 82 ? 17.43804 -8.39708 -11.96784 0.800 14.90713 316 CYS A CA 1
ATOM 1141 C C . CYS A 1 82 ? 17.19976 -7.23024 -11.02080 1.000 16.12319 316 CYS A C 1
ATOM 1142 O O . CYS A 1 82 ? 17.24141 -6.07055 -11.43015 1.000 18.57307 316 CYS A O 1
ATOM 1157 N N . LEU A 1 83 ? 16.94985 -7.54258 -9.75108 1.000 15.32909 317 LEU A N 1
ATOM 1158 C CA . LEU A 1 83 ? 16.70229 -6.49751 -8.76407 1.000 17.32350 317 LEU A CA 1
ATOM 1159 C C . LEU A 1 83 ? 18.03003 -5.96761 -8.25108 1.000 20.51398 317 LEU A C 1
ATOM 1160 O O . LEU A 1 83 ? 18.91524 -6.74491 -7.89195 1.000 23.02106 317 LEU A O 1
ATOM 1176 N N . THR A 1 84 ? 18.16331 -4.64384 -8.20633 1.000 23.00079 318 THR A N 1
ATOM 1177 C CA . THR A 1 84 ? 19.42972 -4.02178 -7.85332 1.000 30.24442 318 THR A CA 1
ATOM 1178 C C . THR A 1 84 ? 19.48740 -3.60267 -6.39747 1.000 31.54670 318 THR A C 1
ATOM 1179 O O . THR A 1 84 ? 20.55605 -3.20654 -5.92062 1.000 36.31018 318 THR A O 1
ATOM 1190 N N . SER A 1 85 ? 18.36673 -3.64504 -5.69584 1.000 30.40511 319 SER A N 1
ATOM 1191 C CA . SER A 1 85 ? 18.28229 -3.27948 -4.29301 1.000 37.38646 319 SER A CA 1
ATOM 1192 C C . SER A 1 85 ? 17.62739 -4.44601 -3.57992 1.000 38.03641 319 SER A C 1
ATOM 1193 O O . SER A 1 85 ? 16.78729 -5.12753 -4.16698 1.000 35.65761 319 SER A O 1
ATOM 1201 N N . PRO A 1 86 ? 17.98396 -4.70560 -2.31702 1.000 40.68775 320 PRO A N 1
ATOM 1202 C CA . PRO A 1 86 ? 18.93518 -3.99372 -1.46242 1.000 40.32870 320 PRO A CA 1
ATOM 1203 C C . PRO A 1 86 ? 20.33337 -4.59858 -1.49109 1.000 35.48470 320 PRO A C 1
ATOM 1204 O O . PRO A 1 86 ? 21.25116 -4.05245 -0.87953 1.000 37.92243 320 PRO A O 1
ATOM 1215 N N . ASP A 1 87 ? 20.54921 -5.73429 -2.15403 1.000 31.14041 321 ASP A N 1
ATOM 1216 C CA . ASP A 1 87 ? 21.88254 -6.33020 -2.21773 1.000 26.72391 321 ASP A CA 1
ATOM 1217 C C . ASP A 1 87 ? 22.16113 -6.92159 -3.58465 1.000 23.87750 321 ASP A C 1
ATOM 1218 O O . ASP A 1 87 ? 21.88875 -8.10302 -3.83940 1.000 24.32257 321 ASP A O 1
ATOM 1227 N N . PRO A 1 88 ? 22.76003 -6.13601 -4.48107 1.000 25.82899 322 PRO A N 1
ATOM 1228 C CA . PRO A 1 88 ? 23.01194 -6.62636 -5.84148 1.000 26.24020 322 PRO A CA 1
ATOM 1229 C C . PRO A 1 88 ? 24.08221 -7.68680 -5.92935 1.000 23.96127 322 PRO A C 1
ATOM 1230 O O . PRO A 1 88 ? 24.24160 -8.27517 -7.00415 1.000 25.39552 322 PRO A O 1
ATOM 1241 N N . ASP A 1 89 ? 24.82838 -7.94046 -4.86011 1.000 21.95698 323 ASP A N 1
ATOM 1242 C CA . ASP A 1 89 ? 25.84953 -8.97517 -4.86497 1.000 22.96149 323 ASP A CA 1
ATOM 1243 C C . ASP A 1 89 ? 25.31228 -10.31663 -4.38872 1.000 20.75397 323 ASP A C 1
ATOM 1244 O O . ASP A 1 89 ? 26.06622 -11.29672 -4.37208 1.000 22.63144 323 ASP A O 1
ATOM 1253 N N . ASP A 1 90 ? 24.03077 -10.37910 -4.00575 1.000 21.26441 324 ASP A N 1
ATOM 1254 C CA . ASP A 1 90 ? 23.37420 -11.59114 -3.51707 1.000 22.46621 324 ASP A CA 1
ATOM 1255 C C . ASP A 1 90 ? 22.45733 -12.12480 -4.60200 1.000 19.33408 324 ASP A C 1
ATOM 1256 O O . ASP A 1 90 ? 21.47080 -11.45427 -4.93077 1.000 18.60964 324 ASP A O 1
ATOM 1265 N N . PRO A 1 91 ? 22.69428 -13.31014 -5.16895 1.000 19.12064 325 PRO A N 1
ATOM 1266 C CA . PRO A 1 91 ? 21.84123 -13.76093 -6.28400 1.000 20.09299 325 PRO A CA 1
ATOM 1267 C C . PRO A 1 91 ? 20.41253 -14.10137 -5.88665 1.000 19.59104 325 PRO A C 1
ATOM 1268 O O . PRO A 1 91 ? 19.52012 -14.06723 -6.74708 1.000 21.17193 325 PRO A O 1
ATOM 1279 N N . LEU A 1 92 ? 20.16448 -14.44427 -4.63059 1.000 20.03285 326 LEU A N 1
ATOM 1280 C CA . LEU A 1 92 ? 18.80083 -14.71853 -4.19432 1.000 18.61059 326 LEU A CA 1
ATOM 1281 C C . LEU A 1 92 ? 18.01889 -13.41955 -4.04141 1.000 18.50516 326 LEU A C 1
ATOM 1282 O O . LEU A 1 92 ? 16.90241 -13.28875 -4.55377 1.000 20.07074 326 LEU A O 1
ATOM 1298 N N . SER A 1 93 ? 18.62865 -12.42584 -3.39375 1.000 19.19108 327 SER A N 1
ATOM 1299 C CA A SER A 1 93 ? 17.97080 -11.14089 -3.20685 0.490 21.81642 327 SER A CA 1
ATOM 1300 C CA B SER A 1 93 ? 17.98128 -11.13325 -3.20759 0.510 21.37556 327 SER A CA 1
ATOM 1301 C C . SER A 1 93 ? 17.70810 -10.44563 -4.53441 1.000 21.38629 327 SER A C 1
ATOM 1302 O O . SER A 1 93 ? 16.76380 -9.65683 -4.64488 1.000 23.05235 327 SER A O 1
ATOM 1317 N N . SER A 1 94 ? 18.51427 -10.72284 -5.53843 1.000 18.76243 328 SER A N 1
ATOM 1318 C CA . SER A 1 94 ? 18.40189 -10.07731 -6.83504 1.000 17.03092 328 SER A CA 1
ATOM 1319 C C . SER A 1 94 ? 17.43632 -10.78174 -7.77197 1.000 14.80337 328 SER A C 1
ATOM 1320 O O . SER A 1 94 ? 17.16717 -10.25751 -8.85718 1.000 16.33590 328 SER A O 1
ATOM 1328 N N . TYR A 1 95 ? 16.86049 -11.90590 -7.35860 1.000 13.99186 329 TYR A N 1
ATOM 1329 C CA . TYR A 1 95 ? 16.04472 -12.72031 -8.24581 1.000 12.90300 329 TYR A CA 1
ATOM 1330 C C . TYR A 1 95 ? 14.56678 -12.36924 -8.13812 1.000 12.31287 329 TYR A C 1
ATOM 1331 O O . TYR A 1 95 ? 13.99590 -12.30546 -7.04006 1.000 14.12511 329 TYR A O 1
ATOM 1349 N N . ILE A 1 96 ? 13.93625 -12.19951 -9.30032 1.000 12.38766 330 ILE A N 1
ATOM 1350 C CA . ILE A 1 96 ? 12.48719 -12.20625 -9.44450 1.000 12.21243 330 ILE A CA 1
ATOM 1351 C C . ILE A 1 96 ? 12.13911 -12.94458 -10.72898 1.000 11.53951 330 ILE A C 1
ATOM 1352 O O . ILE A 1 96 ? 12.87416 -12.90147 -11.71919 1.000 11.44616 330 ILE A O 1
ATOM 1368 N N . ASN A 1 97 ? 11.01118 -13.64910 -10.70771 1.000 10.73657 331 ASN A N 1
ATOM 1369 C CA . ASN A 1 97 ? 10.56273 -14.37326 -11.89764 1.000 10.87609 331 ASN A CA 1
ATOM 1370 C C . ASN A 1 97 ? 9.87700 -13.38303 -12.83701 1.000 10.19218 331 ASN A C 1
ATOM 1371 O O . ASN A 1 97 ? 8.65529 -13.19152 -12.79197 1.000 10.66128 331 ASN A O 1
ATOM 1382 N N . ALA A 1 98 ? 10.67740 -12.72256 -13.67617 1.000 10.17968 332 ALA A N 1
ATOM 1383 C CA . ALA A 1 98 ? 10.20057 -11.66897 -14.56153 1.000 9.45875 332 ALA A CA 1
ATOM 1384 C C . ALA A 1 98 ? 11.16800 -11.49876 -15.71978 1.000 9.34658 332 ALA A C 1
ATOM 1385 O O . ALA A 1 98 ? 12.37841 -11.64888 -15.54631 1.000 10.02778 332 ALA A O 1
ATOM 1392 N N . ASN A 1 99 ? 10.62938 -11.11419 -16.88951 1.000 9.07479 333 ASN A N 1
ATOM 1393 C CA . ASN A 1 99 ? 11.43180 -10.83492 -18.07292 1.000 8.71102 333 ASN A CA 1
ATOM 1394 C C . ASN A 1 99 ? 10.95740 -9.55461 -18.73902 1.000 9.07890 333 ASN A C 1
ATOM 1395 O O . ASN A 1 99 ? 9.75515 -9.27288 -18.80117 1.000 9.10522 333 ASN A O 1
ATOM 1406 N N . TYR A 1 100 ? 11.91303 -8.80313 -19.27168 1.000 9.63381 334 TYR A N 1
ATOM 1407 C CA . TYR A 1 100 ? 11.58926 -7.73239 -20.20224 1.000 10.37004 334 TYR A CA 1
ATOM 1408 C C . TYR A 1 100 ? 11.05478 -8.33742 -21.48779 1.000 9.70733 334 TYR A C 1
ATOM 1409 O O . TYR A 1 100 ? 11.56985 -9.35408 -21.96979 1.000 10.36911 334 TYR A O 1
ATOM 1427 N N . ILE A 1 101 ? 10.05123 -7.68495 -22.06387 1.000 9.65083 335 ILE A N 1
ATOM 1428 C CA . ILE A 1 101 ? 9.36597 -8.15750 -23.26627 1.000 9.41934 335 ILE A CA 1
ATOM 1429 C C . ILE A 1 101 ? 9.38690 -7.04811 -24.30180 1.000 10.16538 335 ILE A C 1
ATOM 1430 O O . ILE A 1 101 ? 8.99192 -5.91906 -24.00588 1.000 10.78771 335 ILE A O 1
ATOM 1446 N N . ARG A 1 102 ? 9.83288 -7.36857 -25.50570 1.000 10.93706 336 ARG A N 1
ATOM 1447 C CA . ARG A 1 102 ? 9.77726 -6.41453 -26.60364 1.000 11.52987 336 ARG A CA 1
ATOM 1448 C C . ARG A 1 102 ? 8.33474 -6.17315 -27.05064 1.000 11.60935 336 ARG A C 1
ATOM 1449 O O . ARG A 1 102 ? 7.47562 -7.05034 -26.98153 1.000 12.47585 336 ARG A O 1
ATOM 1470 N N . GLY A 1 103 ? 8.06963 -4.97143 -27.54019 1.000 12.46350 337 GLY A N 1
ATOM 1471 C CA . GLY A 1 103 ? 6.77571 -4.63569 -28.07121 1.000 12.64927 337 GLY A CA 1
ATOM 1472 C C . GLY A 1 103 ? 6.73195 -4.63610 -29.58761 1.000 12.36347 337 GLY A C 1
ATOM 1473 O O . GLY A 1 103 ? 7.52869 -5.28923 -30.27355 1.000 13.86892 337 GLY A O 1
ATOM 1477 N N . TYR A 1 104 ? 5.74390 -3.92506 -30.11433 1.000 11.19999 338 TYR A N 1
ATOM 1478 C CA . TYR A 1 104 ? 5.56723 -3.81901 -31.55150 1.000 12.63154 338 TYR A CA 1
ATOM 1479 C C . TYR A 1 104 ? 6.84271 -3.30177 -32.21440 1.000 13.39061 338 TYR A C 1
ATOM 1480 O O . TYR A 1 104 ? 7.51647 -2.39953 -31.70390 1.000 14.59152 338 TYR A O 1
ATOM 1498 N N . GLY A 1 105 ? 7.19708 -3.92342 -33.33098 1.000 16.27557 339 GLY A N 1
ATOM 1499 C CA . GLY A 1 105 ? 8.38655 -3.53257 -34.06242 1.000 19.62368 339 GLY A CA 1
ATOM 1500 C C . GLY A 1 105 ? 9.67939 -3.85298 -33.36234 1.000 19.53940 339 GLY A C 1
ATOM 1501 O O . GLY A 1 105 ? 10.73455 -3.35327 -33.77634 1.000 23.44511 339 GLY A O 1
ATOM 1505 N N . GLY A 1 106 ? 9.62808 -4.67797 -32.31757 1.000 18.74395 340 GLY A N 1
ATOM 1506 C CA . GLY A 1 106 ? 10.79877 -5.07270 -31.58427 1.000 19.04868 340 GLY A CA 1
ATOM 1507 C C . GLY A 1 106 ? 11.28070 -4.08236 -30.55864 1.000 17.74651 340 GLY A C 1
ATOM 1508 O O . GLY A 1 106 ? 12.37686 -4.27730 -30.01994 1.000 19.79128 340 GLY A O 1
ATOM 1512 N N . GLU A 1 107 ? 10.52520 -3.01323 -30.29144 1.000 17.28018 341 GLU A N 1
ATOM 1513 C CA . GLU A 1 107 ? 10.94427 -2.01496 -29.31508 1.000 17.93011 341 GLU A CA 1
ATOM 1514 C C . GLU A 1 107 ? 11.26938 -2.70578 -27.99617 1.000 15.73603 341 GLU A C 1
ATOM 1515 O O . GLU A 1 107 ? 10.47098 -3.48831 -27.48239 1.000 13.72223 341 GLU A O 1
ATOM 1527 N N . GLU A 1 108 ? 12.41501 -2.37324 -27.42220 1.000 16.36656 342 GLU A N 1
ATOM 1528 C CA . GLU A 1 108 ? 12.86145 -3.04842 -26.21410 1.000 15.08374 342 GLU A CA 1
ATOM 1529 C C . GLU A 1 108 ? 12.08523 -2.57474 -24.98764 1.000 14.24258 342 GLU A C 1
ATOM 1530 O O . GLU A 1 108 ? 11.70370 -1.40575 -24.87186 1.000 16.22153 342 GLU A O 1
ATOM 1542 N N . LYS A 1 109 ? 11.84067 -3.51316 -24.07343 1.000 12.95854 343 LYS A N 1
ATOM 1543 C CA . LYS A 1 109 ? 11.38152 -3.21675 -22.72385 1.000 12.40207 343 LYS A CA 1
ATOM 1544 C C . LYS A 1 109 ? 10.02971 -2.50916 -22.69615 1.000 12.07383 343 LYS A C 1
ATOM 1545 O O . LYS A 1 109 ? 9.74906 -1.71102 -21.79279 1.000 13.43475 343 LYS A O 1
ATOM 1564 N N . VAL A 1 110 ? 9.14611 -2.82134 -23.64527 1.000 11.22633 344 VAL A N 1
ATOM 1565 C CA . VAL A 1 110 ? 7.81405 -2.22869 -23.58927 1.000 10.27438 344 VAL A CA 1
ATOM 1566 C C . VAL A 1 110 ? 7.03285 -2.78292 -22.40605 1.000 9.58950 344 VAL A C 1
ATOM 1567 O O . VAL A 1 110 ? 6.30297 -2.05004 -21.73895 1.000 10.80986 344 VAL A O 1
ATOM 1580 N N . TYR A 1 111 ? 7.17238 -4.07998 -22.13856 1.000 9.16024 345 TYR A N 1
ATOM 1581 C CA . TYR A 1 111 ? 6.50217 -4.73438 -21.03017 1.000 9.35332 345 TYR A CA 1
ATOM 1582 C C . TYR A 1 111 ? 7.51981 -5.48148 -20.16909 1.000 9.74174 345 TYR A C 1
ATOM 1583 O O . TYR A 1 111 ? 8.63566 -5.77824 -20.59551 1.000 10.14231 345 TYR A O 1
ATOM 1601 N N . ILE A 1 112 ? 7.09154 -5.81255 -18.95542 1.000 9.12492 346 ILE A N 1
ATOM 1602 C CA . ILE A 1 112 ? 7.68326 -6.86346 -18.14036 1.000 9.24305 346 ILE A CA 1
ATOM 1603 C C . ILE A 1 112 ? 6.58569 -7.87431 -17.87558 1.000 9.67065 346 ILE A C 1
ATOM 1604 O O . ILE A 1 112 ? 5.50275 -7.51193 -17.40186 1.000 10.44813 346 ILE A O 1
ATOM 1620 N N . ALA A 1 113 ? 6.85331 -9.13116 -18.18650 1.000 9.46854 347 ALA A N 1
ATOM 1621 C CA . ALA A 1 113 ? 5.95289 -10.22648 -17.85854 1.000 8.79450 347 ALA A CA 1
ATOM 1622 C C . ALA A 1 113 ? 6.47559 -10.89568 -16.59997 1.000 8.83618 347 ALA A C 1
ATOM 1623 O O . ALA A 1 113 ? 7.65336 -11.24443 -16.52604 1.000 10.12679 347 ALA A O 1
ATOM 1630 N N . THR A 1 114 ? 5.59436 -11.10095 -15.62599 1.000 9.00257 348 THR A N 1
ATOM 1631 C CA . THR A 1 114 ? 5.99839 -11.67358 -14.34522 1.000 10.13291 348 THR A CA 1
ATOM 1632 C C . THR A 1 114 ? 4.85858 -12.51492 -13.78984 1.000 10.29312 348 THR A C 1
ATOM 1633 O O . THR A 1 114 ? 3.70120 -12.37765 -14.19527 1.000 10.26705 348 THR A O 1
ATOM 1644 N N . GLN A 1 115 ? 5.20044 -13.41263 -12.87063 1.000 11.98867 349 GLN A N 1
ATOM 1645 C CA . GLN A 1 115 ? 4.18809 -14.18665 -12.17445 1.000 13.39585 349 GLN A CA 1
ATOM 1646 C C . GLN A 1 115 ? 3.42472 -13.29363 -11.19898 1.000 13.21821 349 GLN A C 1
ATOM 1647 O O . GLN A 1 115 ? 3.90612 -12.26529 -10.74774 1.000 12.85484 349 GLN A O 1
ATOM 1661 N N . GLY A 1 116 ? 2.21319 -13.70496 -10.86445 1.000 15.61679 350 GLY A N 1
ATOM 1662 C CA . GLY A 1 116 ? 1.52794 -13.08791 -9.75381 1.000 16.99012 350 GLY A CA 1
ATOM 1663 C C . GLY A 1 116 ? 2.36111 -13.23537 -8.49929 1.000 14.37433 350 GLY A C 1
ATOM 1664 O O . GLY A 1 116 ? 2.87804 -14.31252 -8.19657 1.000 14.75776 350 GLY A O 1
ATOM 1668 N N . PRO A 1 117 ? 2.52710 -12.15831 -7.73784 1.000 14.64517 351 PRO A N 1
ATOM 1669 C CA . PRO A 1 117 ? 3.29634 -12.27457 -6.49353 1.000 15.78309 351 PRO A CA 1
ATOM 1670 C C . PRO A 1 117 ? 2.76094 -13.37234 -5.58571 1.000 14.47164 351 PRO A C 1
ATOM 1671 O O . PRO A 1 117 ? 1.55719 -13.63121 -5.53117 1.000 15.95802 351 PRO A O 1
ATOM 1682 N N . ILE A 1 118 ? 3.68425 -14.04079 -4.90659 1.000 16.10463 352 ILE A N 1
ATOM 1683 C CA . ILE A 1 118 ? 3.37038 -14.95938 -3.82590 1.000 17.59496 352 ILE A CA 1
ATOM 1684 C C . ILE A 1 118 ? 3.72888 -14.23724 -2.53189 1.000 18.51107 352 ILE A C 1
ATOM 1685 O O . ILE A 1 118 ? 4.33191 -13.16655 -2.54361 1.000 16.71003 352 ILE A O 1
ATOM 1701 N N . VAL A 1 119 ? 3.30924 -14.80786 -1.39857 1.000 20.84284 353 VAL A N 1
ATOM 1702 C CA . VAL A 1 119 ? 3.51535 -14.08887 -0.14431 1.000 23.76666 353 VAL A CA 1
ATOM 1703 C C . VAL A 1 119 ? 4.96843 -13.66218 0.01055 1.000 25.26218 353 VAL A C 1
ATOM 1704 O O . VAL A 1 119 ? 5.26939 -12.52707 0.40758 1.000 26.47762 353 VAL A O 1
ATOM 1717 N N . SER A 1 120 ? 5.89023 -14.55650 -0.30955 1.000 23.45609 354 SER A N 1
ATOM 1718 C CA . SER A 1 120 ? 7.29498 -14.27403 -0.09145 1.000 24.50229 354 SER A CA 1
ATOM 1719 C C . SER A 1 120 ? 7.89763 -13.32654 -1.11418 1.000 23.29313 354 SER A C 1
ATOM 1720 O O . SER A 1 120 ? 9.06253 -12.94789 -0.94981 1.000 24.88530 354 SER A O 1
ATOM 1728 N N . THR A 1 121 ? 7.16318 -12.94542 -2.16094 1.000 18.09890 355 THR A N 1
ATOM 1729 C CA . THR A 1 121 ? 7.71619 -12.06483 -3.18880 1.000 15.61331 355 THR A CA 1
ATOM 1730 C C . THR A 1 121 ? 6.97469 -10.73873 -3.32973 1.000 16.38701 355 THR A C 1
ATOM 1731 O O . THR A 1 121 ? 7.27845 -9.98464 -4.25016 1.000 15.82112 355 THR A O 1
ATOM 1742 N N . VAL A 1 122 ? 6.02506 -10.42605 -2.44271 1.000 16.84773 356 VAL A N 1
ATOM 1743 C CA . VAL A 1 122 ? 5.29956 -9.15712 -2.53574 1.000 17.95486 356 VAL A CA 1
ATOM 1744 C C . VAL A 1 122 ? 6.26684 -7.97563 -2.47341 1.000 16.88882 356 VAL A C 1
ATOM 1745 O O . VAL A 1 122 ? 6.18701 -7.04532 -3.27938 1.000 17.98846 356 VAL A O 1
ATOM 1758 N N . ALA A 1 123 ? 7.19082 -7.98366 -1.50867 1.000 18.70481 357 ALA A N 1
ATOM 1759 C CA . ALA A 1 123 ? 8.14596 -6.88268 -1.41671 1.000 19.37855 357 ALA A CA 1
ATOM 1760 C C . ALA A 1 123 ? 9.04862 -6.82343 -2.64904 1.000 18.94705 357 ALA A C 1
ATOM 1761 O O . ALA A 1 123 ? 9.34636 -5.73537 -3.15642 1.000 18.52949 357 ALA A O 1
ATOM 1768 N N . ASP A 1 124 ? 9.47114 -7.98523 -3.16354 1.000 17.50774 358 ASP A N 1
ATOM 1769 C CA . ASP A 1 124 ? 10.29151 -8.00921 -4.37050 1.000 17.57066 358 ASP A CA 1
ATOM 1770 C C . ASP A 1 124 ? 9.55105 -7.37477 -5.54510 1.000 15.48618 358 ASP A C 1
ATOM 1771 O O . ASP A 1 124 ? 10.14988 -6.67146 -6.36437 1.000 15.44114 358 ASP A O 1
ATOM 1780 N N . PHE A 1 125 ? 8.26237 -7.68132 -5.67787 1.000 13.86167 359 PHE A N 1
ATOM 1781 C CA . PHE A 1 125 ? 7.45584 -7.12502 -6.75582 1.000 13.85771 359 PHE A CA 1
ATOM 1782 C C . PHE A 1 125 ? 7.45227 -5.60479 -6.69244 1.000 13.66696 359 PHE A C 1
ATOM 1783 O O . PHE A 1 125 ? 7.66055 -4.92564 -7.70261 1.000 13.68277 359 PHE A O 1
ATOM 1800 N N . TRP A 1 126 ? 7.21606 -5.04622 -5.50913 1.000 15.61788 360 TRP A N 1
ATOM 1801 C CA . TRP A 1 126 ? 7.22333 -3.59252 -5.38424 1.000 15.63038 360 TRP A CA 1
ATOM 1802 C C . TRP A 1 126 ? 8.61640 -3.01520 -5.60148 1.000 15.23395 360 TRP A C 1
ATOM 1803 O O . TRP A 1 126 ? 8.74302 -1.91740 -6.15849 1.000 16.70197 360 TRP A O 1
ATOM 1824 N N . ARG A 1 127 ? 9.67382 -3.74453 -5.21717 1.000 15.80030 361 ARG A N 1
ATOM 1825 C CA . ARG A 1 127 ? 11.02363 -3.30116 -5.56224 1.000 15.95139 361 ARG A CA 1
ATOM 1826 C C . ARG A 1 127 ? 11.18060 -3.18864 -7.07765 1.000 15.84731 361 ARG A C 1
ATOM 1827 O O . ARG A 1 127 ? 11.76480 -2.22601 -7.58653 1.000 16.14937 361 ARG A O 1
ATOM 1848 N N . MET A 1 128 ? 10.66386 -4.16909 -7.81703 1.000 14.09505 362 MET A N 1
ATOM 1849 C CA . MET A 1 128 ? 10.72233 -4.10691 -9.27439 1.000 13.16422 362 MET A CA 1
ATOM 1850 C C . MET A 1 128 ? 9.94508 -2.91370 -9.82193 1.000 13.88917 362 MET A C 1
ATOM 1851 O O . MET A 1 128 ? 10.43440 -2.19839 -10.70225 1.000 14.32300 362 MET A O 1
ATOM 1865 N N . VAL A 1 129 ? 8.71510 -2.70729 -9.34400 1.000 13.27746 363 VAL A N 1
ATOM 1866 C CA . VAL A 1 129 ? 7.92005 -1.56357 -9.79305 1.000 14.66160 363 VAL A CA 1
ATOM 1867 C C . VAL A 1 129 ? 8.69875 -0.26303 -9.62084 1.000 13.62706 363 VAL A C 1
ATOM 1868 O O . VAL A 1 129 ? 8.71928 0.59858 -10.51088 1.000 14.97949 363 VAL A O 1
ATOM 1881 N N . TRP A 1 130 ? 9.33967 -0.09374 -8.47056 1.000 14.94270 364 TRP A N 1
ATOM 1882 C CA . TRP 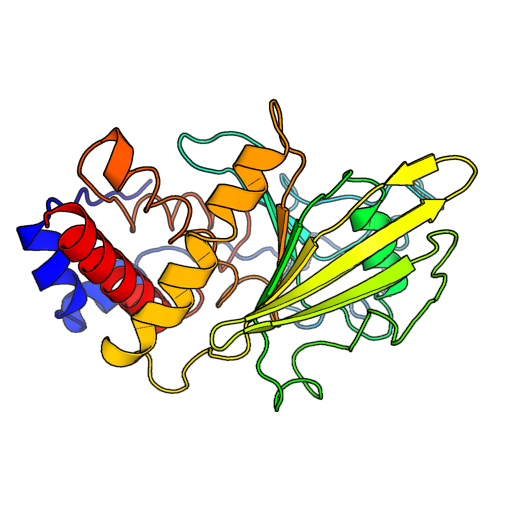A 1 130 ? 10.06252 1.14648 -8.21188 1.000 16.92245 364 TRP A CA 1
ATOM 1883 C C . TRP A 1 130 ? 11.30905 1.24242 -9.07754 1.000 15.33782 364 TRP A C 1
ATOM 1884 O O . TRP A 1 130 ? 11.58222 2.28560 -9.69297 1.000 19.06955 364 TRP A O 1
ATOM 1905 N N A GLN A 1 131 ? 12.08219 0.15465 -9.12704 0.800 15.76782 365 GLN A N 1
ATOM 1906 N N B GLN A 1 131 ? 12.09159 0.17098 -9.15461 0.200 16.30350 365 GLN A N 1
ATOM 1907 C CA A GLN A 1 131 ? 13.31907 0.13723 -9.89485 0.800 17.85254 365 GLN A CA 1
ATOM 1908 C CA B GLN A 1 131 ? 13.34480 0.28204 -9.89281 0.200 16.84654 365 GLN A CA 1
ATOM 1909 C C A GLN A 1 131 ? 13.06972 0.48707 -11.35382 0.800 16.68974 365 GLN A C 1
ATOM 1910 C C B GLN A 1 131 ? 13.10889 0.47648 -11.38860 0.200 16.26157 365 GLN A C 1
ATOM 1911 O O A GLN A 1 131 ? 13.85917 1.20534 -11.97258 0.800 17.73187 365 GLN A O 1
ATOM 1912 O O B GLN A 1 131 ? 13.94151 1.08899 -12.06703 0.200 16.99505 365 GLN A O 1
ATOM 1939 N N . GLU A 1 132 ? 11.99806 -0.03125 -11.92349 1.000 14.92685 366 GLU A N 1
ATOM 1940 C CA . GLU A 1 132 ? 11.73763 0.06895 -13.35241 1.000 14.98873 366 GLU A CA 1
ATOM 1941 C C . GLU A 1 132 ? 10.90412 1.29094 -13.71538 1.000 14.41911 366 GLU A C 1
ATOM 1942 O O . GLU A 1 132 ? 10.66849 1.54466 -14.90400 1.000 16.83396 366 GLU A O 1
ATOM 1955 N N . HIS A 1 133 ? 10.51732 2.10036 -12.72357 1.000 15.04706 367 HIS A N 1
ATOM 1956 C CA . HIS A 1 133 ? 9.67604 3.27716 -12.95984 1.000 16.06809 367 HIS A CA 1
ATOM 1957 C C . HIS A 1 133 ? 8.34767 2.88942 -13.61612 1.000 14.95901 367 HIS A C 1
ATOM 1958 O O . HIS A 1 133 ? 7.75941 3.66015 -14.38421 1.000 15.17454 367 HIS A O 1
ATOM 1972 N N . THR A 1 134 ? 7.84863 1.70281 -13.32912 1.000 14.31922 368 THR A N 1
ATOM 1973 C CA . THR A 1 134 ? 6.67891 1.20220 -14.02482 1.000 13.61644 368 THR A CA 1
ATOM 1974 C C . THR A 1 134 ? 5.47388 2.09071 -13.77730 1.000 13.50733 368 THR A C 1
ATOM 1975 O O . THR A 1 134 ? 5.12920 2.34778 -12.61655 1.000 14.89487 368 THR A O 1
ATOM 1986 N N . PRO A 1 135 ? 4.78621 2.54632 -14.82984 1.000 13.00230 369 PRO A N 1
ATOM 1987 C CA . PRO A 1 135 ? 3.64954 3.44860 -14.63047 1.000 13.52352 369 PRO A CA 1
ATOM 1988 C C . PRO A 1 135 ? 2.31354 2.73737 -14.60262 1.000 12.85396 369 PRO A C 1
ATOM 1989 O O . PRO A 1 135 ? 1.31754 3.33725 -14.18951 1.000 13.25311 369 PRO A O 1
ATOM 2000 N N . ILE A 1 136 ? 2.27018 1.49134 -15.07468 1.000 11.64042 370 ILE A N 1
ATOM 2001 C CA . ILE A 1 136 ? 1.02978 0.75994 -15.27513 1.000 10.75296 370 ILE A CA 1
ATOM 2002 C C . ILE A 1 136 ? 1.30255 -0.69628 -14.94482 1.000 10.53921 370 ILE A C 1
ATOM 2003 O O . ILE A 1 136 ? 2.30924 -1.25116 -15.40175 1.000 10.44308 370 ILE A O 1
ATOM 2019 N N . ILE A 1 137 ? 0.39333 -1.31161 -14.18310 1.000 10.79054 371 ILE A N 1
ATOM 2020 C CA . ILE A 1 137 ? 0.35754 -2.75620 -13.94651 1.000 10.34294 371 ILE A CA 1
ATOM 2021 C C . ILE A 1 137 ? -0.95400 -3.26859 -14.51590 1.000 10.23002 371 ILE A C 1
ATOM 2022 O O . ILE A 1 137 ? -2.00834 -2.65312 -14.30590 1.000 11.52198 371 ILE A O 1
ATOM 2038 N N . VAL A 1 138 ? -0.88673 -4.39357 -15.22704 1.000 9.81369 372 VAL A N 1
ATOM 2039 C CA . VAL A 1 138 ? -2.05472 -5.11381 -15.73170 1.000 9.81804 372 VAL A CA 1
ATOM 2040 C C . VAL A 1 138 ? -2.05902 -6.47938 -15.05140 1.000 9.50216 372 VAL A C 1
ATOM 2041 O O . VAL A 1 138 ? -1.13141 -7.27314 -15.25503 1.000 10.64967 372 VAL A O 1
ATOM 2054 N N . MET A 1 139 ? -3.08796 -6.73223 -14.24904 1.000 10.21306 373 MET A N 1
ATOM 2055 C CA . MET A 1 139 ? -3.26214 -7.95616 -13.48614 1.000 10.80409 373 MET A CA 1
ATOM 2056 C C . MET A 1 139 ? -4.44135 -8.72447 -14.05759 1.000 10.94343 373 MET A C 1
ATOM 2057 O O . MET A 1 139 ? -5.54994 -8.19296 -14.13789 1.000 11.51524 373 MET A O 1
ATOM 2071 N N . ILE A 1 140 ? -4.20738 -9.97588 -14.43016 1.000 10.69666 374 ILE A N 1
ATOM 2072 C CA . ILE A 1 140 ? -5.22512 -10.78259 -15.09643 1.000 10.88922 374 ILE A CA 1
ATOM 2073 C C . ILE A 1 140 ? -5.51062 -12.01500 -14.24643 1.000 11.66047 374 ILE A C 1
ATOM 2074 O O . ILE A 1 140 ? -5.01233 -13.11148 -14.52603 1.000 13.54031 374 ILE A O 1
ATOM 2090 N N . THR A 1 141 ? -6.32522 -11.83347 -13.20696 1.000 12.52024 375 THR A N 1
ATOM 2091 C CA . THR A 1 141 ? -6.68415 -12.87858 -12.25812 1.000 14.07072 375 THR A CA 1
ATOM 2092 C C . THR A 1 141 ? -8.13995 -12.67919 -11.86987 1.000 13.49799 375 THR A C 1
ATOM 2093 O O . THR A 1 141 ? -8.56871 -11.55235 -11.59733 1.000 13.91917 375 THR A O 1
ATOM 2104 N N A ASN A 1 142 ? -8.92069 -13.75016 -11.88280 0.560 13.52231 376 ASN A N 1
ATOM 2105 N N B ASN A 1 142 ? -8.88212 -13.78312 -11.82009 0.440 13.14702 376 ASN A N 1
ATOM 2106 C CA A ASN A 1 142 ? -10.32305 -13.58195 -11.53945 0.560 13.79825 376 ASN A CA 1
ATOM 2107 C CA B ASN A 1 142 ? -10.28626 -13.73235 -11.46079 0.440 14.57472 376 ASN A CA 1
ATOM 2108 C C A ASN A 1 142 ? -10.49575 -13.55832 -10.02077 0.560 15.54246 376 ASN A C 1
ATOM 2109 C C B ASN A 1 142 ? -10.44591 -13.49754 -9.96226 0.440 14.80391 376 ASN A C 1
ATOM 2110 O O A ASN A 1 142 ? -9.65957 -14.06014 -9.27020 0.560 17.07717 376 ASN A O 1
ATOM 2111 O O B ASN A 1 142 ? -9.56569 -13.81286 -9.16005 0.440 14.92543 376 ASN A O 1
ATOM 2132 N N . ILE A 1 143 ? -11.61028 -12.97141 -9.57274 1.000 15.33832 377 ILE A N 1
ATOM 2133 C CA . ILE A 1 143 ? -11.83003 -12.76404 -8.13964 1.000 16.94410 377 ILE A CA 1
ATOM 2134 C C . ILE A 1 143 ? -11.81995 -14.08675 -7.37069 1.000 19.10653 377 ILE A C 1
ATOM 2135 O O . ILE A 1 143 ? -11.35906 -14.14558 -6.22196 1.000 24.49212 377 ILE A O 1
ATOM 2152 N N . GLU A 1 144 ? -12.27743 -15.16971 -7.99074 1.000 21.85472 378 GLU A N 1
ATOM 2153 C CA . GLU A 1 144 ? -12.26958 -16.45076 -7.29282 1.000 26.86604 378 GLU A CA 1
ATOM 2154 C C . GLU A 1 144 ? -10.89815 -17.11351 -7.26794 1.000 26.64742 378 GLU A C 1
ATOM 2155 O O . GLU A 1 144 ? -10.72509 -18.12619 -6.58171 1.000 32.32899 378 GLU A O 1
ATOM 2167 N N . GLU A 1 145 ? -9.92549 -16.57932 -7.99120 1.000 22.70548 379 GLU A N 1
ATOM 2168 C CA . GLU A 1 145 ? -8.58902 -17.15011 -8.06605 1.000 23.48651 379 GLU A CA 1
ATOM 2169 C C . GLU A 1 145 ? -7.61441 -16.50300 -7.09868 1.000 24.89510 379 GLU A C 1
ATOM 2170 O O . GLU A 1 145 ? -6.43286 -16.85028 -7.11041 1.000 28.55817 379 GLU A O 1
ATOM 2183 N N A MET A 1 146 ? -8.07678 -15.62288 -6.22828 0.500 25.29532 380 MET A N 1
ATOM 2184 N N B MET A 1 146 ? -8.08424 -15.56868 -6.26529 0.500 24.86664 380 MET A N 1
ATOM 2185 C CA A MET A 1 146 ? -7.13492 -14.98064 -5.32162 0.500 25.93907 380 MET A CA 1
ATOM 2186 C CA B MET A 1 146 ? -7.21272 -14.75666 -5.42554 0.500 25.87820 380 MET A CA 1
ATOM 2187 C C A MET A 1 146 ? -6.59737 -15.90200 -4.22812 0.500 23.29146 380 MET A C 1
ATOM 2188 C C B MET A 1 146 ? -6.70368 -15.50896 -4.19968 0.500 27.01317 380 MET A C 1
ATOM 2189 O O A MET A 1 146 ? -5.78801 -15.42678 -3.42444 0.500 24.58526 380 MET A O 1
ATOM 2190 O O B MET A 1 146 ? -7.40653 -16.33350 -3.60837 0.500 27.84553 380 MET A O 1
ATOM 2217 N N A ASN A 1 147 ? -6.98403 -17.18333 -4.17651 0.500 22.06090 381 ASN A N 1
ATOM 2218 N N B ASN A 1 147 ? -5.47728 -15.15864 -3.79160 0.500 27.99120 381 ASN A N 1
ATOM 2219 C CA A ASN A 1 147 ? -6.34130 -18.12618 -3.26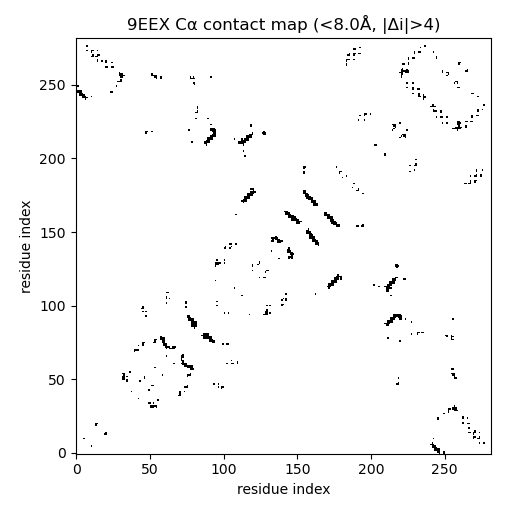497 0.500 20.48034 381 ASN A CA 1
ATOM 2220 C CA B ASN A 1 147 ? -4.70195 -15.86190 -2.76737 0.500 29.77234 381 ASN A CA 1
ATOM 2221 C C A ASN A 1 147 ? -5.23258 -18.94455 -3.91588 0.500 22.27821 381 ASN A C 1
ATOM 2222 C C B ASN A 1 147 ? -4.47879 -17.32210 -3.12484 0.500 29.44979 381 ASN A C 1
ATOM 2223 O O A ASN A 1 147 ? -4.43466 -19.56916 -3.20205 0.500 25.77470 381 ASN A O 1
ATOM 2224 O O B ASN A 1 147 ? -4.12120 -18.14142 -2.26542 0.500 30.60384 381 ASN A O 1
ATOM 2245 N N A GLU A 1 148 ? -5.17482 -18.96944 -5.24581 0.500 20.30179 382 GLU A N 1
ATOM 2246 N N B GLU A 1 148 ? -4.71340 -17.64185 -4.39269 0.500 27.75350 382 GLU A N 1
ATOM 2247 C CA A GLU A 1 148 ? -4.23918 -19.81385 -5.95835 0.500 20.37316 382 GLU A CA 1
ATOM 2248 C CA B GLU A 1 148 ? -4.30136 -18.90130 -4.99468 0.500 30.84942 382 GLU A CA 1
ATOM 2249 C C A GLU A 1 148 ? -3.33569 -19.07906 -6.92591 0.500 20.76627 382 GLU A C 1
ATOM 2250 C C B GLU A 1 148 ? -3.38168 -18.65085 -6.18131 0.500 27.80574 382 GLU A C 1
ATOM 2251 O O A GLU A 1 148 ? -2.18274 -19.48105 -7.08891 0.500 21.98816 382 GLU A O 1
ATOM 2252 O O B GLU A 1 148 ? -2.21523 -19.05777 -6.14726 0.500 27.75368 382 GLU A O 1
ATOM 2273 N N A LYS A 1 149 ? -3.80468 -18.01489 -7.55992 0.500 17.03154 383 LYS A N 1
ATOM 2274 N N B LYS A 1 149 ? -3.87137 -17.96914 -7.22405 0.500 25.34505 383 LYS A N 1
ATOM 2275 C CA A LYS A 1 149 ? -3.11726 -17.46896 -8.71495 0.500 17.52033 383 LYS A CA 1
ATOM 2276 C CA B LYS A 1 149 ? -3.08769 -17.64480 -8.41015 0.500 23.87345 383 LYS A CA 1
ATOM 2277 C C A LYS A 1 149 ? -2.53769 -16.09181 -8.46902 0.500 18.08026 3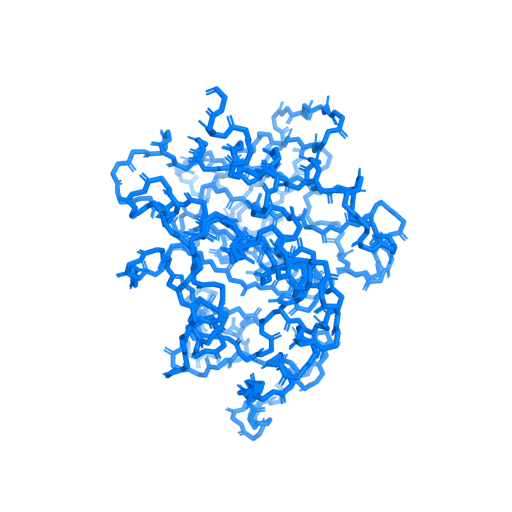83 LYS A C 1
ATOM 2278 C C B LYS A 1 149 ? -2.41490 -16.28379 -8.32134 0.500 18.01068 383 LYS A C 1
ATOM 2279 O O A LYS A 1 149 ? -1.88540 -15.55190 -9.36492 0.500 18.68480 383 LYS A O 1
ATOM 2280 O O B LYS A 1 149 ? -1.59643 -15.95037 -9.17775 0.500 19.56727 383 LYS A O 1
ATOM 2317 N N . CYS A 1 150 ? -2.70017 -15.53740 -7.26540 1.000 17.02954 384 CYS A N 1
ATOM 2318 C CA . CYS A 1 150 ? -2.11768 -14.22967 -6.99904 1.000 15.99021 384 CYS A CA 1
ATOM 2319 C C . CYS A 1 150 ? -2.36239 -13.91428 -5.53381 1.000 16.58421 384 CYS A C 1
ATOM 2320 O O . CYS A 1 150 ? -3.46097 -14.13268 -5.03801 1.000 21.62170 384 CYS A O 1
ATOM 2328 N N . THR A 1 151 ? -1.35905 -13.38199 -4.85768 1.000 17.47885 385 THR A N 1
ATOM 2329 C CA . THR A 1 151 ? -1.54185 -12.88554 -3.50453 1.000 19.90516 385 THR A CA 1
ATOM 2330 C C . THR A 1 151 ? -1.90650 -11.41162 -3.59550 1.000 18.57531 385 THR A C 1
ATOM 2331 O O . THR A 1 151 ? -1.27525 -10.65593 -4.32832 1.000 23.75234 385 THR A O 1
ATOM 2342 N N . GLU A 1 152 ? -2.94160 -11.00770 -2.87786 1.000 19.91565 386 GLU A N 1
ATOM 2343 C CA . GLU A 1 152 ? -3.32314 -9.60136 -2.88114 1.000 20.56556 386 GLU A CA 1
ATOM 2344 C C . GLU A 1 152 ? -2.16853 -8.77485 -2.32468 1.000 20.39343 386 GLU A C 1
ATOM 2345 O O . GLU A 1 152 ? -1.83932 -8.88049 -1.14303 1.000 25.91256 386 GLU A O 1
ATOM 2357 N N . TYR A 1 153 ? -1.55110 -7.94943 -3.16929 1.000 18.54233 387 TYR A N 1
ATOM 2358 C CA . TYR A 1 153 ? -0.29014 -7.28897 -2.86719 1.000 17.74520 387 TYR A CA 1
ATOM 2359 C C . TYR A 1 153 ? -0.41607 -5.77576 -2.73702 1.000 21.74233 387 TYR A C 1
ATOM 2360 O O . TYR A 1 153 ? 0.57950 -5.11175 -2.44200 1.000 23.25547 387 TYR A O 1
ATOM 2378 N N . TRP A 1 154 ? -1.60319 -5.21561 -2.93410 1.000 19.52850 388 TRP A N 1
ATOM 2379 C CA . TRP A 1 154 ? -1.87065 -3.79963 -2.72607 1.000 23.61592 388 TRP A CA 1
ATOM 2380 C C . TRP A 1 154 ? -2.70056 -3.62934 -1.45908 1.000 28.27833 388 TRP A C 1
ATOM 2381 O O . TRP A 1 154 ? -3.37834 -4.56486 -1.01826 1.000 31.52200 388 TRP A O 1
ATOM 2402 N N . PRO A 1 155 ? -2.65076 -2.45522 -0.83774 1.000 32.86520 389 PRO A N 1
ATOM 2403 C CA . PRO A 1 155 ? -3.38070 -2.22484 0.41271 1.000 34.94311 389 PRO A CA 1
ATOM 2404 C C . PRO A 1 155 ? -4.78425 -1.67566 0.17861 1.000 36.85286 389 PRO A C 1
ATOM 2405 O O . PRO A 1 155 ? -5.13418 -1.21971 -0.90943 1.000 34.89827 389 PRO A O 1
ATOM 2416 N N . GLU A 1 156 ? -5.58460 -1.70573 1.24540 1.000 40.85331 390 GLU A N 1
ATOM 2417 C CA . GLU A 1 156 ? -6.87285 -1.02233 1.19135 1.000 43.90969 390 GLU A CA 1
ATOM 2418 C C . GLU A 1 156 ? -6.67535 0.48944 1.16423 1.000 42.47323 390 GLU A C 1
ATOM 2419 O O . GLU A 1 156 ? -7.40291 1.20815 0.46743 1.000 40.48432 390 GLU A O 1
ATOM 2431 N N . GLU A 1 157 ? -5.67756 0.98257 1.89661 1.000 42.69464 391 GLU A N 1
ATOM 2432 C CA . GLU A 1 157 ? -5.36637 2.40392 1.93868 1.000 44.14882 391 GLU A CA 1
ATOM 2433 C C . GLU A 1 157 ? -3.87165 2.61130 1.72377 1.000 41.10720 391 GLU A C 1
ATOM 2434 O O . GLU A 1 157 ? -3.46205 3.23686 0.74216 1.000 40.58419 391 GLU A O 1
ATOM 2446 N N . GLN A 1 158 ? -3.04320 2.07815 2.61920 1.000 39.46782 392 GLN A N 1
ATOM 2447 C CA . GLN A 1 158 ? -1.61669 2.36423 2.58073 1.000 37.79994 392 GLN A CA 1
ATOM 2448 C C . GLN A 1 158 ? -0.82104 1.24683 3.23248 1.000 37.88557 392 GLN A C 1
ATOM 2449 O O . GLN A 1 158 ? -1.26564 0.65127 4.21468 1.000 39.95379 392 GLN A O 1
ATOM 2463 N N . VAL A 1 159 ? 0.34859 0.96275 2.65479 1.000 36.61305 393 VAL A N 1
ATOM 2464 C CA . VAL A 1 159 ? 1.29285 -0.01597 3.19125 1.000 38.22350 393 VAL A CA 1
ATOM 2465 C C . VAL A 1 159 ? 2.67068 0.36517 2.66229 1.000 40.29827 393 VAL A C 1
ATOM 2466 O O . VAL A 1 159 ? 2.78997 1.08644 1.67321 1.000 43.02997 393 VAL A O 1
ATOM 2479 N N A ALA A 1 160 ? 3.70610 -0.06735 3.37103 0.560 39.11444 394 ALA A N 1
ATOM 2480 N N B ALA A 1 160 ? 3.73370 -0.15336 3.29324 0.440 43.23776 394 ALA A N 1
ATOM 2481 C CA A ALA A 1 160 ? 5.08854 0.09116 2.95070 0.560 38.00980 394 ALA A CA 1
ATOM 2482 C CA B ALA A 1 160 ? 5.08431 0.25467 2.90504 0.440 45.51903 394 ALA A CA 1
ATOM 2483 C C A ALA A 1 160 ? 5.71203 -1.29582 2.93500 0.560 34.80370 394 ALA A C 1
ATOM 2484 C C B ALA A 1 160 ? 6.05113 -0.91894 2.77604 0.440 47.38311 394 ALA A C 1
ATOM 2485 O O A ALA A 1 160 ? 5.66282 -2.01488 3.93980 0.560 34.96121 394 ALA A O 1
ATOM 2486 O O B ALA A 1 160 ? 5.87150 -1.96270 3.40953 0.440 50.25533 394 ALA A O 1
ATOM 2499 N N A TYR A 1 161 ? 6.25318 -1.68472 1.78734 0.560 27.99169 395 TYR A N 1
ATOM 2500 N N B TYR A 1 161 ? 7.09002 -0.72456 1.94256 0.440 44.62587 395 TYR A N 1
ATOM 2501 C CA A TYR A 1 161 ? 7.06333 -2.89077 1.65508 0.560 28.03320 395 TYR A CA 1
ATOM 2502 C CA B TYR A 1 161 ? 8.13643 -1.72354 1.73211 0.440 41.82853 395 TYR A CA 1
ATOM 2503 C C A TYR A 1 161 ? 8.49593 -2.43927 1.39534 0.560 28.51477 395 TYR A C 1
ATOM 2504 C C B TYR A 1 161 ? 9.45791 -1.07883 1.31886 0.440 41.38360 395 TYR A C 1
ATOM 2505 O O A TYR A 1 161 ? 8.77974 -1.84125 0.35478 0.560 29.05448 395 TYR A O 1
ATOM 2506 O O B TYR A 1 161 ? 9.49752 -0.29489 0.36540 0.440 42.02873 395 TYR A O 1
ATOM 2541 N N A ASP A 1 162 ? 9.38510 -2.68864 2.35675 0.560 31.02876 396 ASP A N 1
ATOM 2542 N N B ASP A 1 162 ? 10.53664 -1.43767 2.02725 0.440 40.30517 396 ASP A N 1
ATOM 2543 C CA A ASP A 1 162 ? 10.82390 -2.46703 2.18248 0.560 33.75805 396 ASP A CA 1
ATOM 2544 C CA B ASP A 1 162 ? 11.91895 -1.13163 1.62315 0.440 41.65504 396 ASP A CA 1
ATOM 2545 C C A ASP A 1 162 ? 11.14575 -1.07444 1.63026 0.560 34.56241 396 ASP A C 1
ATOM 2546 C C B ASP A 1 162 ? 12.14511 0.35682 1.36780 0.440 40.38089 396 ASP A C 1
ATOM 2547 O O A ASP A 1 162 ? 11.98829 -0.91308 0.74314 0.560 38.28866 396 ASP A O 1
ATOM 2548 O O B ASP A 1 162 ? 12.80660 0.75140 0.40287 0.440 39.71431 396 ASP A O 1
ATOM 2565 N N A GLY A 1 163 ? 10.48421 -0.05298 2.16640 0.560 33.78225 397 GLY A N 1
ATOM 2566 N N B GLY A 1 163 ? 11.62540 1.19292 2.26016 0.440 40.16076 397 GLY A N 1
ATOM 2567 C CA A GLY A 1 163 ? 10.81192 1.31616 1.82619 0.560 36.30787 397 GLY A CA 1
ATOM 2568 C CA B GLY A 1 163 ? 11.72406 2.62332 2.11046 0.440 42.18997 397 GLY A CA 1
ATOM 2569 C C A GLY A 1 163 ? 10.05196 1.91000 0.66057 0.560 34.16491 397 GLY A C 1
ATOM 2570 C C B GLY A 1 163 ? 10.67608 3.22890 1.21154 0.440 44.60543 397 GLY A C 1
ATOM 2571 O O A GLY A 1 163 ? 10.27590 3.08184 0.32695 0.560 33.93807 397 GLY A O 1
ATOM 2572 O O B GLY A 1 163 ? 10.52681 4.45658 1.19939 0.440 47.01461 397 GLY A O 1
ATOM 2579 N N A VAL A 1 164 ? 9.18222 1.14570 0.01400 0.560 33.82363 398 VAL A N 1
ATOM 2580 N N B VAL A 1 164 ? 9.94768 2.41389 0.45491 0.440 43.57525 398 VAL A N 1
ATOM 2581 C CA A VAL A 1 164 ? 8.26164 1.67785 -0.98115 0.560 33.71244 398 VAL A CA 1
ATOM 2582 C CA B VAL A 1 164 ? 8.85693 2.88895 -0.38721 0.440 43.82678 398 VAL A CA 1
ATOM 2583 C C A VAL A 1 164 ? 6.91816 1.84808 -0.29211 0.560 37.62138 398 VAL A C 1
ATOM 2584 C C B VAL A 1 164 ? 7.59424 2.90556 0.46530 0.440 46.39935 398 VAL A C 1
ATOM 2585 O O A VAL A 1 164 ? 6.31127 0.86178 0.13988 0.560 33.31534 398 VAL A O 1
ATOM 2586 O O B VAL A 1 164 ? 7.65206 2.75045 1.69149 0.440 51.54860 398 VAL A O 1
ATOM 2611 N N . GLU A 1 165 ? 6.45071 3.08840 -0.18203 1.000 43.61633 399 GLU A N 1
ATOM 2612 C CA . GLU A 1 165 ? 5.18767 3.38208 0.48148 1.000 43.07306 399 GLU A CA 1
ATOM 2613 C C . GLU A 1 165 ? 4.12509 3.46832 -0.60909 1.000 38.60130 399 GLU A C 1
ATOM 2614 O O . GLU A 1 165 ? 4.20286 4.33688 -1.48652 1.000 40.69188 399 GLU A O 1
ATOM 2627 N N . ILE A 1 166 ? 3.13744 2.57978 -0.56455 1.000 38.18135 400 ILE A N 1
ATOM 2628 C CA . ILE A 1 166 ? 2.11515 2.46174 -1.59822 1.000 35.04832 400 ILE A CA 1
ATOM 2629 C C . ILE A 1 166 ? 0.81293 2.97706 -1.00589 1.000 30.87798 400 ILE A C 1
ATOM 2630 O O . ILE A 1 166 ? 0.34956 2.46509 0.01914 1.000 33.37928 400 ILE A O 1
ATOM 2646 N N . THR A 1 167 ? 0.21251 3.97788 -1.64973 1.000 29.64594 401 THR A N 1
ATOM 2647 C CA . THR A 1 167 ? -1.06196 4.52941 -1.20976 1.000 28.69069 401 THR A CA 1
ATOM 2648 C C . THR A 1 167 ? -2.06222 4.39818 -2.34626 1.000 27.52947 401 THR A C 1
ATOM 2649 O O . THR A 1 167 ? -1.81712 4.89122 -3.45314 1.000 29.60222 401 THR A O 1
ATOM 2660 N N . VAL A 1 168 ? -3.18486 3.74458 -2.07321 1.000 30.03310 402 VAL A N 1
ATOM 2661 C CA . VAL A 1 168 ? -4.28446 3.65352 -3.02634 1.000 29.29889 402 VAL A CA 1
ATOM 2662 C C . VAL A 1 168 ? -5.13629 4.90305 -2.84805 1.000 30.77390 402 VAL A C 1
ATOM 2663 O O . VAL A 1 168 ? -5.76206 5.09677 -1.80339 1.000 33.65020 402 VAL A O 1
ATOM 2676 N N . GLN A 1 169 ? -5.14471 5.76240 -3.85991 1.000 27.43467 403 GLN A N 1
ATOM 2677 C CA . GLN A 1 169 ? -5.86764 7.02263 -3.77735 1.000 30.12285 403 GLN A CA 1
ATOM 2678 C C . GLN A 1 169 ? -7.30732 6.89611 -4.24929 1.000 32.20466 403 GLN A C 1
ATOM 2679 O O . GLN A 1 169 ? -8.17913 7.63117 -3.76845 1.000 33.54477 403 GLN A O 1
ATOM 2693 N N . LYS A 1 170 ? -7.58100 5.98088 -5.17281 1.000 29.81181 404 LYS A N 1
ATOM 2694 C CA . LYS A 1 170 ? -8.92008 5.85939 -5.72164 1.000 28.59592 404 LYS A CA 1
ATOM 2695 C C . LYS A 1 170 ? -9.07302 4.47415 -6.32420 1.000 24.81043 404 LYS A C 1
ATOM 2696 O O . LYS A 1 170 ? -8.12785 3.93996 -6.90929 1.000 23.19721 404 LYS A O 1
ATOM 2715 N N . VAL A 1 171 ? -10.26505 3.90482 -6.16696 1.000 26.37510 405 VAL A N 1
ATOM 2716 C CA . VAL A 1 171 ? -10.66068 2.67235 -6.83207 1.000 26.43260 405 VAL A CA 1
ATOM 2717 C C . VAL A 1 171 ? -11.80213 3.02036 -7.77245 1.000 24.81059 405 VAL A C 1
ATOM 2718 O O . VAL A 1 171 ? -12.82450 3.56899 -7.33574 1.000 26.49711 405 VAL A O 1
ATOM 2731 N N . ILE A 1 172 ? -11.62438 2.71498 -9.05265 1.000 22.84678 406 ILE A N 1
ATOM 2732 C CA . ILE A 1 172 ? -12.61185 2.96421 -10.09233 1.000 24.57754 406 ILE A CA 1
ATOM 2733 C C . ILE A 1 172 ? -13.05343 1.60205 -10.61199 1.000 23.13577 406 ILE A C 1
ATOM 2734 O O . ILE A 1 172 ? -12.27537 0.87354 -11.24155 1.000 21.45056 406 ILE A O 1
ATOM 2750 N N . HIS A 1 173 ? -14.29859 1.24775 -10.35187 1.000 23.57748 407 HIS A N 1
ATOM 2751 C CA . HIS A 1 173 ? -14.82532 -0.04253 -10.76334 1.000 23.36101 407 HIS A CA 1
ATOM 2752 C C . HIS A 1 173 ? -15.59472 0.12588 -12.06753 1.000 24.62010 407 HIS A C 1
ATOM 2753 O O . HIS A 1 173 ? -16.56325 0.88802 -12.12329 1.000 29.72994 407 HIS A O 1
ATOM 2767 N N . THR A 1 174 ? -15.16081 -0.57239 -13.11722 1.000 22.78295 408 THR A N 1
ATOM 2768 C CA . THR A 1 174 ? -15.90701 -0.62428 -14.36608 1.000 23.95669 408 THR A CA 1
ATOM 2769 C C . THR A 1 174 ? -16.25678 -2.07420 -14.67724 1.000 24.35311 408 THR A C 1
ATOM 2770 O O . THR A 1 174 ? -15.76288 -3.00475 -14.03902 1.000 23.78941 408 THR A O 1
ATOM 2781 N N . GLU A 1 175 ? -17.13650 -2.25485 -15.66708 1.000 25.66715 409 GLU A N 1
ATOM 2782 C CA . GLU A 1 175 ? -17.60729 -3.59321 -16.00555 1.000 27.45162 409 GLU A CA 1
ATOM 2783 C C . GLU A 1 175 ? -16.45096 -4.48866 -16.42598 1.000 24.80442 409 GLU A C 1
ATOM 2784 O O . GLU A 1 175 ? -16.42162 -5.67899 -16.08559 1.000 30.30874 409 GLU A O 1
ATOM 2796 N N . ASP A 1 176 ? -15.47697 -3.92888 -17.15258 1.000 22.24603 410 ASP A N 1
ATOM 2797 C CA . ASP A 1 176 ? -14.41082 -4.71736 -17.74959 1.000 21.81765 410 ASP A CA 1
ATOM 2798 C C . ASP A 1 176 ? -13.08633 -4.65534 -17.00289 1.000 19.59204 410 ASP A C 1
ATOM 2799 O O . ASP A 1 176 ? -12.18895 -5.42932 -17.34913 1.000 20.81234 410 ASP A O 1
ATOM 2808 N N . TYR A 1 177 ? -12.94688 -3.82191 -15.97018 1.000 20.23701 411 TYR A N 1
ATOM 2809 C CA . TYR A 1 177 ? -11.73163 -3.83473 -15.15062 1.000 19.41778 411 TYR A CA 1
ATOM 2810 C C . TYR A 1 177 ? -11.93608 -2.94074 -13.93293 1.000 18.02245 411 TYR A C 1
ATOM 2811 O O . TYR A 1 177 ? -12.82516 -2.08343 -13.90885 1.000 19.12376 411 TYR A O 1
ATOM 2829 N N . ARG A 1 178 ? -11.09722 -3.14878 -12.92446 1.000 16.92458 412 ARG A N 1
ATOM 2830 C CA . ARG A 1 178 ? -10.99414 -2.23448 -11.79657 1.000 18.19658 412 ARG A CA 1
ATOM 2831 C C . ARG A 1 178 ? -9.66925 -1.49476 -11.87595 1.000 16.61993 412 ARG A C 1
ATOM 2832 O O . ARG A 1 178 ? -8.61125 -2.12058 -11.97345 1.000 17.91217 412 ARG A O 1
ATOM 2853 N N . LEU A 1 179 ? -9.71873 -0.17687 -11.79895 1.000 16.04726 413 LEU A N 1
ATOM 2854 C CA . LEU A 1 179 ? -8.53544 0.65623 -11.91647 1.000 14.90484 413 LEU A CA 1
ATOM 2855 C C . LEU A 1 179 ? -8.26565 1.29393 -10.56561 1.000 17.48038 413 LEU A C 1
ATOM 2856 O O . LEU A 1 179 ? -9.13732 1.97275 -10.01152 1.000 19.78828 413 LEU A O 1
ATOM 2872 N N . ARG A 1 180 ? -7.06576 1.07881 -10.04106 1.000 16.21816 414 ARG A N 1
ATOM 2873 C CA . ARG A 1 180 ? -6.60943 1.74772 -8.83221 1.000 16.67505 414 ARG A CA 1
ATOM 2874 C C . ARG A 1 180 ? -5.58068 2.79988 -9.20662 1.000 16.38775 414 ARG A C 1
ATOM 2875 O O . ARG A 1 180 ? -4.62527 2.52204 -9.94659 1.000 16.40021 414 ARG A O 1
ATOM 2896 N N . LEU A 1 181 ? -5.80006 4.01545 -8.72346 1.000 19.84051 415 LEU A N 1
ATOM 2897 C CA . LEU A 1 181 ? -4.82567 5.08366 -8.86200 1.000 19.74993 415 LEU A CA 1
ATOM 2898 C C . LEU A 1 181 ? -3.98330 5.07386 -7.59849 1.000 22.05125 415 LEU A C 1
ATOM 2899 O O . LEU A 1 181 ? -4.51389 5.20955 -6.49080 1.000 23.91932 415 LEU A O 1
ATOM 2915 N N . ILE A 1 182 ? -2.68499 4.89220 -7.76478 1.000 22.25627 416 ILE A N 1
ATOM 2916 C CA . ILE A 1 182 ? -1.77038 4.65065 -6.66378 1.000 22.11817 416 ILE A CA 1
ATOM 2917 C C . ILE A 1 182 ? -0.67249 5.69580 -6.68945 1.000 24.12797 416 ILE A C 1
ATOM 2918 O O . ILE A 1 182 ? -0.25107 6.15379 -7.75582 1.000 26.41618 416 ILE A O 1
ATOM 2934 N N . SER A 1 183 ? -0.23467 6.09699 -5.50656 1.000 28.06522 417 SER A N 1
ATOM 2935 C CA . SER A 1 183 ? 0.93704 6.93607 -5.35099 1.000 27.68337 417 SER A CA 1
ATOM 2936 C C . SER A 1 183 ? 2.02473 6.11919 -4.67496 1.000 29.58539 417 SER A C 1
ATOM 2937 O O . SER A 1 183 ? 1.75844 5.41441 -3.69717 1.000 31.51512 417 SER A O 1
ATOM 2945 N N . LEU A 1 184 ? 3.23668 6.20344 -5.20916 1.000 29.64171 418 LEU A N 1
ATOM 2946 C CA . LEU A 1 184 ? 4.40004 5.52593 -4.66184 1.000 31.13489 418 LEU A CA 1
ATOM 2947 C C . LEU A 1 184 ? 5.36620 6.58222 -4.15387 1.000 32.58696 418 LEU A C 1
ATOM 2948 O O . LEU A 1 184 ? 5.71146 7.51335 -4.89095 1.000 33.13738 418 LEU A O 1
ATOM 2964 N N . LYS A 1 185 ? 5.79104 6.44415 -2.89915 1.000 36.53658 419 LYS A N 1
ATOM 2965 C CA . LYS A 1 185 ? 6.71431 7.38151 -2.27995 1.000 38.87546 419 LYS A CA 1
ATOM 2966 C C . LYS A 1 185 ? 7.84718 6.59261 -1.64698 1.000 45.50358 419 LYS A C 1
ATOM 2967 O O . LYS A 1 185 ? 7.60966 5.62139 -0.92053 1.000 47.70934 419 LYS A O 1
ATOM 2986 N N . SER A 1 186 ? 9.07158 7.00105 -1.94628 1.000 45.78979 420 SER A N 1
ATOM 2987 C CA . SER A 1 186 ? 10.25932 6.40482 -1.34857 1.000 51.98245 420 SER A CA 1
ATOM 2988 C C . SER A 1 186 ? 11.25213 7.54666 -1.22763 1.000 55.31327 420 SER A C 1
ATOM 2989 O O . SER A 1 186 ? 11.63702 8.13511 -2.24471 1.000 55.86042 420 SER A O 1
ATOM 2997 N N . GLY A 1 187 ? 11.63410 7.87051 0.00257 1.000 57.84765 421 GLY A N 1
ATOM 2998 C CA . GLY A 1 187 ? 12.45514 9.04720 0.22156 1.000 59.03684 421 GLY A CA 1
ATOM 2999 C C . GLY A 1 187 ? 11.64165 10.29815 -0.03611 1.000 61.47548 421 GLY A C 1
ATOM 3000 O O . GLY A 1 187 ? 10.51804 10.45159 0.45732 1.000 64.00184 421 GLY A O 1
ATOM 3004 N N . THR A 1 188 ? 12.20560 11.20087 -0.83372 1.000 59.32696 422 THR A N 1
ATOM 3005 C CA . THR A 1 188 ? 11.55179 12.44844 -1.19658 1.000 60.58682 422 THR A CA 1
ATOM 3006 C C . THR A 1 188 ? 10.90726 12.39601 -2.57759 1.000 57.29116 422 THR A C 1
ATOM 3007 O O . THR A 1 188 ? 10.48350 13.43385 -3.09387 1.000 59.68282 422 THR A O 1
ATOM 3018 N N . GLU A 1 189 ? 10.82382 11.22425 -3.19057 1.000 51.45166 423 GLU A N 1
ATOM 3019 C CA . GLU A 1 189 ? 10.29389 11.10701 -4.53808 1.000 47.89353 423 GLU A CA 1
ATOM 3020 C C . GLU A 1 189 ? 8.89736 10.50771 -4.49486 1.000 43.58367 423 GLU A C 1
ATOM 3021 O O . GLU A 1 189 ? 8.62627 9.60091 -3.70241 1.000 43.11679 423 GLU A O 1
ATOM 3033 N N . GLU A 1 190 ? 8.01336 11.03128 -5.34429 1.000 41.79133 424 GLU A N 1
ATOM 3034 C CA . GLU A 1 190 ? 6.64712 10.54596 -5.47378 1.000 39.17415 424 GLU A CA 1
ATOM 3035 C C . GLU A 1 190 ? 6.37173 10.26212 -6.93972 1.000 35.50908 424 GLU A C 1
ATOM 3036 O O . GLU A 1 190 ? 6.75514 11.04691 -7.81434 1.000 36.26310 424 GLU A O 1
ATOM 3048 N N . ARG A 1 191 ? 5.71329 9.13154 -7.19786 1.000 30.69981 425 ARG A N 1
ATOM 3049 C CA . ARG A 1 191 ? 5.35842 8.72930 -8.54581 1.000 26.42352 425 ARG A CA 1
ATOM 3050 C C . ARG A 1 191 ? 3.94264 8.17887 -8.56637 1.000 26.05677 425 ARG A C 1
ATOM 3051 O O . ARG A 1 191 ? 3.47268 7.59546 -7.58648 1.000 31.99944 425 ARG A O 1
ATOM 3072 N N . GLY A 1 192 ? 3.26563 8.37099 -9.70193 1.000 23.80322 426 GLY A N 1
ATOM 3073 C CA . GLY A 1 192 ? 1.97239 7.76342 -9.91000 1.000 21.38804 426 GLY A CA 1
ATOM 3074 C C . GLY A 1 192 ? 2.06395 6.38698 -10.55405 1.000 18.40350 426 GLY A C 1
ATOM 3075 O O . GLY A 1 192 ? 3.03935 6.05961 -11.21964 1.000 20.60762 426 GLY A O 1
ATOM 3079 N N . LEU A 1 193 ? 1.02081 5.59463 -10.32540 1.000 17.74217 427 LEU A N 1
ATOM 3080 C CA A LEU A 1 193 ? 0.90205 4.26310 -10.89737 0.370 16.21736 427 LEU A CA 1
ATOM 3081 C CA B LEU A 1 193 ? 0.90126 4.25079 -10.87192 0.630 17.58796 427 LEU A CA 1
ATOM 3082 C C . LEU A 1 193 ? -0.57222 3.97063 -11.11055 1.000 15.44995 427 LEU A C 1
ATOM 3083 O O . LEU A 1 193 ? -1.41345 4.35802 -10.29650 1.000 17.62131 427 LEU A O 1
ATOM 3114 N N . LYS A 1 194 ? -0.87702 3.30330 -12.21971 1.000 14.60924 428 LYS A N 1
ATOM 3115 C CA . LYS A 1 194 ? -2.22197 2.84213 -12.53309 1.000 13.52842 428 LYS A CA 1
ATOM 3116 C C . LYS A 1 194 ? -2.21958 1.32145 -12.50440 1.000 13.86710 428 LYS A C 1
ATOM 3117 O O . LYS A 1 194 ? -1.40973 0.69174 -13.18840 1.000 14.70602 428 LYS A O 1
ATOM 3136 N N . HIS A 1 195 ? -3.10934 0.74087 -11.71434 1.000 12.87006 429 HIS A N 1
ATOM 3137 C CA . HIS A 1 195 ? -3.21952 -0.70414 -11.54880 1.000 13.02445 429 HIS A CA 1
ATOM 3138 C C . HIS A 1 195 ? -4.55648 -1.13024 -12.13580 1.000 12.34245 429 HIS A C 1
ATOM 3139 O O . HIS A 1 195 ? -5.61941 -0.74950 -11.62235 1.000 13.87578 429 HIS A O 1
ATOM 3153 N N . TYR A 1 196 ? -4.50025 -1.85797 -13.24938 1.000 11.68116 430 TYR A N 1
ATOM 3154 C CA . TYR A 1 196 ? -5.68034 -2.38269 -13.91921 1.000 12.59449 430 TYR A CA 1
ATOM 3155 C C . TYR A 1 196 ? -5.84042 -3.85018 -13.55399 1.000 12.58659 430 TYR A C 1
ATOM 3156 O O . TYR A 1 196 ? -4.96925 -4.66020 -13.85494 1.000 14.33394 430 TYR A O 1
ATOM 3174 N N . TRP A 1 197 ? -6.96770 -4.18940 -12.95309 1.000 13.75742 431 TRP A N 1
ATOM 3175 C CA . TRP A 1 197 ? -7.27586 -5.55870 -12.56054 1.000 14.33060 431 TRP A CA 1
ATOM 3176 C C . TRP A 1 197 ? -8.41629 -6.06143 -13.43444 1.000 13.53696 431 TRP A C 1
ATOM 3177 O O . TRP A 1 197 ? -9.55067 -5.57976 -13.33116 1.000 15.33760 431 TRP A O 1
ATOM 3198 N N . PHE A 1 198 ? -8.10753 -7.01935 -14.30477 1.000 13.05111 432 PHE A N 1
ATOM 3199 C CA . PHE A 1 198 ? -9.07980 -7.65464 -15.17988 1.000 12.96347 432 PHE A CA 1
ATOM 3200 C C . PHE A 1 198 ? -9.56001 -8.93685 -14.52311 1.000 13.64309 432 PHE A C 1
ATOM 3201 O O . PHE A 1 198 ? -8.76077 -9.82788 -14.23842 1.000 13.38102 432 PHE A O 1
ATOM 3218 N N . THR A 1 199 ? -10.86859 -9.03423 -14.31996 1.000 14.97905 433 THR A N 1
ATOM 3219 C CA . THR A 1 199 ? -11.47923 -10.16401 -13.63849 1.000 15.20940 433 THR A CA 1
ATOM 3220 C C . THR A 1 199 ? -12.44761 -10.93385 -14.54290 1.000 15.20748 433 THR A C 1
ATOM 3221 O O . THR A 1 199 ? -13.25441 -11.71955 -14.05095 1.000 21.52055 433 THR A O 1
ATOM 3232 N N . SER A 1 200 ? -12.39607 -10.72110 -15.85353 1.000 15.83853 434 SER A N 1
ATOM 3233 C CA . SER A 1 200 ? -13.34805 -11.31221 -16.78724 1.000 16.35457 434 SER A CA 1
ATOM 3234 C C . SER A 1 200 ? -12.71362 -12.37344 -17.68888 1.000 16.75146 434 SER A C 1
ATOM 3235 O O . SER A 1 200 ? -13.17863 -12.61395 -18.80380 1.000 17.35300 434 SER A O 1
ATOM 3243 N N . TRP A 1 201 ? -11.67517 -13.04673 -17.21555 1.000 16.21385 435 TRP A N 1
ATOM 3244 C CA . TRP A 1 201 ? -11.03936 -14.07263 -18.03429 1.000 14.77475 435 TRP A CA 1
ATOM 3245 C C . TRP A 1 201 ? -11.96375 -15.27907 -18.13189 1.000 14.98719 435 TRP A C 1
ATOM 3246 O O . TRP A 1 201 ? -12.38651 -15.81590 -17.09836 1.000 17.08641 435 TRP A O 1
ATOM 3267 N N . PRO A 1 202 ? -12.31212 -15.72695 -19.33623 1.000 15.09316 436 PRO A N 1
ATOM 3268 C CA . PRO A 1 202 ? -13.37740 -16.72592 -19.47531 1.000 16.23291 436 PRO A CA 1
ATOM 3269 C C . PRO A 1 202 ? -12.86527 -18.15008 -19.34581 1.000 17.56775 436 PRO A C 1
ATOM 3270 O O . PRO A 1 202 ? -11.73533 -18.47058 -19.71984 1.000 18.34244 436 PRO A O 1
ATOM 3281 N N A ASP A 1 203 ? -13.73870 -19.01276 -18.81139 0.590 18.39359 437 ASP A N 1
ATOM 3282 N N B ASP A 1 203 ? -13.72956 -19.01499 -18.81568 0.410 19.47873 437 ASP A N 1
ATOM 3283 C CA A ASP A 1 203 ? -13.42660 -20.43939 -18.74583 0.590 20.86581 437 ASP A CA 1
ATOM 3284 C CA B ASP A 1 203 ? -13.39847 -20.43521 -18.77249 0.410 22.54904 437 ASP A CA 1
ATOM 3285 C C A ASP A 1 203 ? -13.37267 -21.04558 -20.14830 0.590 18.98193 437 ASP A C 1
ATOM 3286 C C B ASP A 1 203 ? -13.34821 -21.01827 -20.17874 0.410 21.91571 437 ASP A C 1
ATOM 3287 O O A ASP A 1 203 ? -12.44473 -21.79571 -20.47752 0.590 21.57002 437 ASP A O 1
ATOM 3288 O O B ASP A 1 203 ? -12.39445 -21.71804 -20.54146 0.410 25.10380 437 ASP A O 1
ATOM 3305 N N . GLN A 1 204 ? -14.36702 -20.73565 -20.98465 1.000 19.42076 438 GLN A N 1
ATOM 3306 C CA . GLN A 1 204 ? -14.41636 -21.15369 -22.38091 1.000 19.56480 438 GLN A CA 1
ATOM 3307 C C . GLN A 1 204 ? -14.10852 -19.93020 -23.23172 1.000 16.77957 438 GLN A C 1
ATOM 3308 O O . GLN A 1 204 ? -14.77947 -18.89788 -23.10452 1.000 17.90686 438 GLN A O 1
ATOM 3323 N N . LYS A 1 205 ? -13.10140 -20.04628 -24.09289 1.000 16.24414 439 LYS A N 1
ATOM 3324 C CA . LYS A 1 205 ? -12.58113 -18.90534 -24.84948 1.000 16.14657 439 LYS A CA 1
ATOM 3325 C C . LYS A 1 205 ? -13.35641 -18.69519 -26.15131 1.000 15.25244 439 LYS A C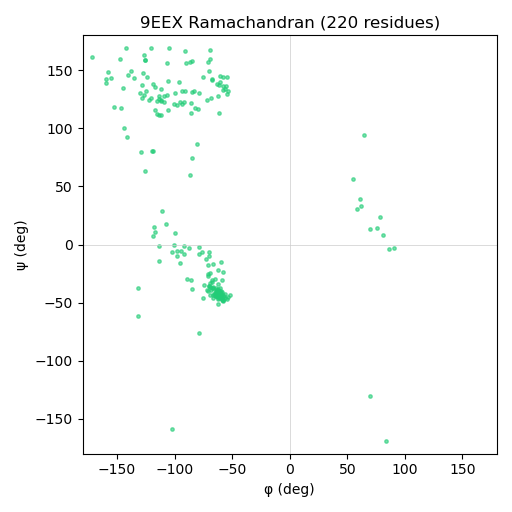 1
ATOM 3326 O O . LYS A 1 205 ? -12.81432 -18.70805 -27.25536 1.000 17.91960 439 LYS A O 1
ATOM 3345 N N . THR A 1 206 ? -14.65279 -18.46919 -25.99303 1.000 17.40586 440 THR A N 1
ATOM 3346 C CA . THR A 1 206 ? -15.54832 -18.26590 -27.11946 1.000 17.49048 440 THR A CA 1
ATOM 3347 C C . THR A 1 206 ? -15.52611 -16.80685 -27.57151 1.000 15.04022 440 THR A C 1
ATOM 3348 O O . THR A 1 206 ? -15.16263 -15.90682 -26.80647 1.000 15.59371 440 THR A O 1
ATOM 3359 N N . PRO A 1 207 ? -15.91762 -16.54725 -28.82094 1.000 14.85835 441 PRO A N 1
ATOM 3360 C CA . PRO A 1 207 ? -15.84691 -15.17205 -29.33408 1.000 14.82020 441 PRO A CA 1
ATOM 3361 C C . PRO A 1 207 ? -16.66572 -14.17593 -28.53267 1.000 14.64554 441 PRO A C 1
ATOM 3362 O O . PRO A 1 207 ? -16.28149 -13.00194 -28.45452 1.000 15.02360 441 PRO A O 1
ATOM 3373 N N . ASP A 1 208 ? -17.77402 -14.60865 -27.92134 1.000 14.55813 442 ASP A N 1
ATOM 3374 C CA . ASP A 1 208 ? -18.59250 -13.67008 -27.16043 1.000 15.42122 442 ASP A CA 1
ATOM 3375 C C . ASP A 1 208 ? -17.92072 -13.20168 -25.87304 1.000 14.53142 442 ASP A C 1
ATOM 3376 O O . ASP A 1 208 ? -18.43072 -12.27924 -25.23286 1.000 14.99350 442 ASP A O 1
ATOM 3385 N N . ARG A 1 209 ? -16.76607 -13.76728 -25.51520 1.000 13.55355 443 ARG A N 1
ATOM 3386 C CA . ARG A 1 209 ? -15.99822 -13.34765 -24.34863 1.000 13.98461 443 ARG A CA 1
ATOM 3387 C C . ARG A 1 209 ? -14.83627 -12.44205 -24.72596 1.000 12.70216 443 ARG A C 1
ATOM 3388 O O . ARG A 1 209 ? -14.10882 -11.96579 -23.84440 1.000 14.03731 443 ARG A O 1
ATOM 3409 N N . ALA A 1 210 ? -14.66551 -12.16001 -26.00854 1.000 12.90050 444 ALA A N 1
ATOM 3410 C CA . ALA A 1 210 ? -13.57042 -11.31816 -26.43882 1.000 13.08203 444 ALA A CA 1
ATOM 3411 C C . ALA A 1 210 ? -13.71866 -9.82718 -26.15076 1.000 12.52522 444 ALA A C 1
ATOM 3412 O O . ALA A 1 210 ? -12.69561 -9.17832 -25.89944 1.000 13.05888 444 ALA A O 1
ATOM 3419 N N . PRO A 1 211 ? -14.90760 -9.22483 -26.19343 1.000 13.39486 445 PRO A N 1
ATOM 3420 C CA . PRO A 1 211 ? -14.97213 -7.75371 -26.08840 1.000 12.87601 445 PRO A CA 1
ATOM 3421 C C . PRO A 1 211 ? -14.31256 -7.19290 -24.83569 1.000 12.61773 445 PRO A C 1
ATOM 3422 O O . PRO A 1 211 ? -13.60915 -6.17990 -24.93304 1.000 13.75272 445 PRO A O 1
ATOM 3433 N N . PRO A 1 212 ? -14.48401 -7.78267 -23.64526 1.000 13.06910 446 PRO A N 1
ATOM 3434 C CA . PRO A 1 212 ? -13.82285 -7.15870 -22.47510 1.000 13.51690 446 PRO A CA 1
ATOM 3435 C C . PRO A 1 212 ? -12.30517 -7.12532 -22.55906 1.000 12.36270 446 PRO A C 1
ATOM 3436 O O . PRO A 1 212 ? -11.67494 -6.15549 -22.09960 1.000 12.76054 446 PRO A O 1
ATOM 3447 N N . LEU A 1 213 ? -11.68626 -8.18574 -23.08857 1.000 12.47599 447 LEU A N 1
ATOM 3448 C CA . LEU A 1 213 ? -10.22879 -8.19081 -23.21740 1.000 12.13684 447 LEU A CA 1
ATOM 3449 C C . LEU A 1 213 ? -9.78546 -7.12644 -24.21222 1.000 12.15867 447 LEU A C 1
ATOM 3450 O O . LEU A 1 213 ? -8.80475 -6.41190 -23.98137 1.000 12.62451 447 LEU A O 1
ATOM 3466 N N . LEU A 1 214 ? -10.49519 -7.00194 -25.33004 1.000 12.51379 448 LEU A N 1
ATOM 3467 C CA . LEU A 1 214 ? -10.14748 -5.95754 -26.28784 1.000 12.40281 448 LEU A CA 1
ATOM 3468 C C . LEU A 1 214 ? -10.26281 -4.58576 -25.64651 1.000 11.88937 448 LEU A C 1
ATOM 3469 O O . LEU A 1 214 ? -9.40566 -3.72279 -25.83499 1.000 12.26370 448 LEU A O 1
ATOM 3485 N N . HIS A 1 215 ? -11.31225 -4.37647 -24.86853 1.000 12.73624 449 HIS A N 1
ATOM 3486 C CA . HIS A 1 215 ? -11.48229 -3.10328 -24.17870 1.000 13.00776 449 HIS A CA 1
ATOM 3487 C C . HIS A 1 215 ? -10.31094 -2.81538 -23.24488 1.000 12.92074 449 HIS A C 1
ATOM 3488 O O . HIS A 1 215 ? -9.77310 -1.70376 -23.23176 1.000 13.08693 449 HIS A O 1
ATOM 3503 N N . LEU A 1 216 ? -9.89683 -3.80685 -22.45609 1.000 11.98310 450 LEU A N 1
ATOM 3504 C CA . LEU A 1 216 ? -8.73955 -3.62915 -21.58530 1.000 11.97403 450 LEU A CA 1
ATOM 3505 C C . LEU A 1 216 ? -7.49273 -3.26172 -22.38647 1.000 11.48011 450 LEU A C 1
ATOM 3506 O O . LEU A 1 216 ? -6.75000 -2.35014 -22.01486 1.000 11.84588 450 LEU A O 1
ATOM 3522 N N . VAL A 1 217 ? -7.22293 -3.99705 -23.46867 1.000 11.12099 451 VAL A N 1
ATOM 3523 C CA . VAL A 1 217 ? -6.05581 -3.71922 -24.30425 1.000 11.10433 451 VAL A CA 1
ATOM 3524 C C . VAL A 1 217 ? -6.07921 -2.26931 -24.76080 1.000 11.28207 451 VAL A C 1
ATOM 3525 O O . VAL A 1 217 ? -5.06976 -1.56190 -24.69464 1.000 11.42227 451 VAL A O 1
ATOM 3538 N N . ARG A 1 218 ? -7.23137 -1.81190 -25.24460 1.000 12.66104 452 ARG A N 1
ATOM 3539 C CA . ARG A 1 218 ? -7.31413 -0.45379 -25.77602 1.000 12.92541 452 ARG A CA 1
ATOM 3540 C C . ARG A 1 218 ? -7.16497 0.59449 -24.67899 1.000 12.91839 452 ARG A C 1
ATOM 3541 O O . ARG A 1 218 ? -6.50896 1.61949 -24.87895 1.000 14.51797 452 ARG A O 1
ATOM 3562 N N A GLU A 1 219 ? -7.78253 0.35238 -23.52138 0.590 11.35215 453 GLU A N 1
ATOM 3563 N N B GLU A 1 219 ? -7.75055 0.34937 -23.50221 0.410 16.45106 453 GLU A N 1
ATOM 3564 C CA A GLU A 1 219 ? -7.64071 1.25874 -22.38832 0.590 10.52507 453 GLU A CA 1
ATOM 3565 C CA B GLU A 1 219 ? -7.61109 1.31530 -22.41587 0.410 16.66886 453 GLU A CA 1
ATOM 3566 C C A GLU A 1 219 ? -6.17999 1.38815 -21.96874 0.590 12.42518 453 GLU A C 1
ATOM 3567 C C B GLU A 1 219 ? -6.16526 1.39886 -21.93548 0.410 14.06810 453 GLU A C 1
ATOM 3568 O O A GLU A 1 219 ? -5.68857 2.49591 -21.71207 0.590 13.79429 453 GLU A O 1
ATOM 3569 O O B GLU A 1 219 ? -5.66812 2.49220 -21.62037 0.410 13.51064 453 GLU A O 1
ATOM 3592 N N . VAL A 1 220 ? -5.47407 0.25730 -21.84718 1.000 11.70773 454 VAL A N 1
ATOM 3593 C CA . VAL A 1 220 ? -4.07205 0.29140 -21.42695 1.000 11.95813 454 VAL A CA 1
ATOM 3594 C C . VAL A 1 220 ? -3.19623 0.95531 -22.48257 1.000 12.84384 454 VAL A C 1
ATOM 3595 O O . VAL A 1 220 ? -2.27282 1.70372 -22.14440 1.000 12.92284 454 VAL A O 1
ATOM 3608 N N . GLU A 1 221 ? -3.48016 0.71269 -23.76894 1.000 12.57549 455 GLU A N 1
ATOM 3609 C CA . GLU A 1 221 ? -2.73723 1.37690 -24.83643 1.000 15.24735 455 GLU A CA 1
ATOM 3610 C C . GLU A 1 221 ? -2.86210 2.88569 -24.69265 1.000 14.46445 455 GLU A C 1
ATOM 3611 O O . GLU A 1 221 ? -1.88863 3.63047 -24.85492 1.000 15.32469 455 GLU A O 1
ATOM 3623 N N . GLU A 1 222 ? -4.08318 3.35930 -24.43735 1.000 14.76296 456 GLU A N 1
ATOM 3624 C CA . GLU A 1 222 ? -4.30412 4.79020 -24.28569 1.000 16.32284 456 GLU A CA 1
ATOM 3625 C C . GLU A 1 222 ? -3.57976 5.32265 -23.06076 1.000 14.98122 456 GLU A C 1
ATOM 3626 O O . GLU A 1 222 ? -2.92880 6.36670 -23.12782 1.000 16.10690 456 GLU A O 1
ATOM 3638 N N . ALA A 1 223 ? -3.65572 4.60301 -21.93864 1.000 14.20620 457 ALA A N 1
ATOM 3639 C CA . ALA A 1 223 ? -2.95201 5.03883 -20.73457 1.000 15.31122 457 ALA A CA 1
ATOM 3640 C C . ALA A 1 223 ? -1.44703 5.09488 -20.97414 1.000 13.80108 457 ALA A C 1
ATOM 3641 O O . ALA A 1 223 ? -0.76637 6.01111 -20.50200 1.000 15.56488 457 ALA A O 1
ATOM 3648 N N . ALA A 1 224 ? -0.90922 4.11741 -21.69798 1.000 13.12654 458 ALA A N 1
ATOM 3649 C CA . ALA A 1 224 ? 0.52049 4.11617 -21.98528 1.000 14.27744 458 ALA A CA 1
ATOM 3650 C C . ALA A 1 224 ? 0.92077 5.33345 -22.81205 1.000 14.30375 458 ALA A C 1
ATOM 3651 O O . ALA A 1 224 ? 1.96022 5.95219 -22.56067 1.000 15.16849 458 ALA A O 1
ATOM 3658 N N . GLN A 1 225 ? 0.11941 5.68153 -23.81791 1.000 15.51627 459 GLN A N 1
ATOM 3659 C CA . GLN A 1 225 ? 0.43342 6.86316 -24.61654 1.000 16.77817 459 GLN A CA 1
ATOM 3660 C C . GLN A 1 225 ? 0.40477 8.11851 -23.76855 1.000 17.37795 459 GLN A C 1
ATOM 3661 O O . GLN A 1 225 ? 1.20713 9.03085 -23.98368 1.000 18.65722 459 GLN A O 1
ATOM 3675 N N . GLN A 1 226 ? -0.48656 8.16987 -22.78167 1.000 16.07698 460 GLN A N 1
ATOM 3676 C CA . GLN A 1 226 ? -0.57067 9.34201 -21.92696 1.000 18.45323 460 GLN A CA 1
ATOM 3677 C C . GLN A 1 226 ? 0.66674 9.54077 -21.06886 1.000 16.49310 460 GLN A C 1
ATOM 3678 O O . GLN A 1 226 ? 0.84089 10.63043 -20.52252 1.000 18.67572 460 GLN A O 1
ATOM 3692 N N . GLU A 1 227 ? 1.50763 8.51564 -20.90732 1.000 15.86292 461 GLU A N 1
ATOM 3693 C CA . GLU A 1 227 ? 2.76277 8.67118 -20.18341 1.000 16.86640 461 GLU A CA 1
ATOM 3694 C C . GLU A 1 227 ? 3.80556 9.45776 -20.96569 1.000 16.79527 461 GLU A C 1
ATOM 3695 O O . GLU A 1 227 ? 4.82538 9.84903 -20.38775 1.000 18.79932 461 GLU A O 1
ATOM 3707 N N . GLY A 1 228 ? 3.58920 9.69655 -22.25289 1.000 15.07954 462 GLY A N 1
ATOM 3708 C CA . GLY A 1 228 ? 4.49936 10.49970 -23.01984 1.000 15.74645 462 GLY A CA 1
ATOM 3709 C C . GLY A 1 228 ? 5.68377 9.70888 -23.53169 1.000 15.36204 462 GLY A C 1
ATOM 3710 O O . GLY A 1 228 ? 5.72541 8.47223 -23.47381 1.000 14.81657 462 GLY A O 1
ATOM 3714 N N . PRO A 1 229 ? 6.67305 10.42579 -24.05515 1.000 16.20097 463 PRO A N 1
ATOM 3715 C CA . PRO A 1 229 ? 7.79916 9.75993 -24.71441 1.000 16.25259 463 PRO A CA 1
ATOM 3716 C C . PRO A 1 229 ? 8.53027 8.78834 -23.80346 1.000 17.92154 463 PRO A C 1
ATOM 3717 O O . PRO A 1 229 ? 8.67188 9.01044 -22.60402 1.000 18.31606 463 PRO A O 1
ATOM 3728 N N . HIS A 1 230 ? 8.98718 7.70280 -24.40364 1.000 18.31255 464 HIS A N 1
ATOM 3729 C CA . HIS A 1 230 ? 9.82737 6.70719 -23.74143 1.000 18.52721 464 HIS A CA 1
ATOM 3730 C C . HIS A 1 230 ? 9.19730 6.17187 -22.46180 1.000 17.12314 464 HIS A C 1
ATOM 3731 O O . HIS A 1 230 ? 9.79501 6.17465 -21.38733 1.000 18.92155 464 HIS A O 1
ATOM 3745 N N . CYS A 1 231 ? 7.98213 5.64916 -22.61710 1.000 16.08887 465 CYS A N 1
ATOM 3746 C CA . CYS A 1 231 ? 7.27363 5.06078 -21.49519 1.000 14.84260 465 CYS A CA 1
ATOM 3747 C C . CYS A 1 231 ? 8.09487 3.93651 -20.88689 1.000 14.48350 465 CYS A C 1
ATOM 3748 O O . CYS A 1 231 ? 8.65308 3.10075 -21.59634 1.000 16.19781 465 CYS A O 1
ATOM 3756 N N . ALA A 1 232 ? 8.15164 3.91198 -19.56110 1.000 14.05412 466 ALA A N 1
ATOM 3757 C CA . ALA A 1 232 ? 8.82081 2.85000 -18.83196 1.000 13.05122 466 ALA A CA 1
ATOM 3758 C C . ALA A 1 232 ? 8.04205 1.54516 -18.97805 1.000 12.41760 466 ALA A C 1
ATOM 3759 O O . ALA A 1 232 ? 6.90830 1.53533 -19.46124 1.000 12.49103 466 ALA A O 1
ATOM 3766 N N . PRO A 1 233 ? 8.64007 0.41564 -18.59532 1.000 12.54027 467 PRO A N 1
ATOM 3767 C CA . PRO A 1 233 ? 7.98174 -0.87059 -18.84982 1.000 12.61881 467 PRO A CA 1
ATOM 3768 C C . PRO A 1 233 ? 6.65539 -1.02109 -18.11864 1.000 12.05229 467 PRO A C 1
ATOM 3769 O O . PRO A 1 233 ? 6.53231 -0.70069 -16.93750 1.000 13.25891 467 PRO A O 1
ATOM 3780 N N . ILE A 1 234 ? 5.67907 -1.57966 -18.82884 1.000 10.93343 468 ILE A N 1
ATOM 3781 C CA . ILE A 1 234 ? 4.35442 -1.88809 -18.28704 1.000 10.30481 468 ILE A CA 1
ATOM 3782 C C . ILE A 1 234 ? 4.40656 -3.32047 -17.75885 1.000 9.54823 468 ILE A C 1
ATOM 3783 O O . ILE A 1 234 ? 4.74696 -4.24677 -18.50344 1.000 9.99477 468 ILE A O 1
ATOM 3799 N N . ILE A 1 235 ? 4.10742 -3.50584 -16.47549 1.000 9.59441 469 ILE A N 1
ATOM 3800 C CA . ILE A 1 235 ? 4.14305 -4.84220 -15.88403 1.000 9.65079 469 ILE A CA 1
ATOM 3801 C C . ILE A 1 235 ? 2.82261 -5.53264 -16.15169 1.000 9.61662 469 ILE A C 1
ATOM 3802 O O . ILE A 1 235 ? 1.75710 -4.95168 -15.92760 1.000 11.23799 469 ILE A O 1
ATOM 3818 N N . VAL A 1 236 ? 2.88449 -6.76454 -16.64301 1.000 9.40867 470 VAL A N 1
ATOM 3819 C CA . VAL A 1 236 ? 1.71537 -7.58822 -16.89373 1.000 9.21232 470 VAL A CA 1
ATOM 3820 C C . VAL A 1 236 ? 1.92156 -8.89491 -16.13679 1.000 9.39930 470 VAL A C 1
ATOM 3821 O O . VAL A 1 236 ? 2.99223 -9.50238 -16.23623 1.000 9.24468 470 VAL A O 1
ATOM 3834 N N . HIS A 1 237 ? 0.90887 -9.33612 -15.40290 1.000 9.24552 471 HIS A N 1
ATOM 3835 C CA . HIS A 1 237 ? 1.03417 -10.59538 -14.70569 1.000 9.45785 471 HIS A CA 1
ATOM 3836 C C . HIS A 1 237 ? -0.28191 -11.33971 -14.61733 1.000 9.98858 471 HIS A C 1
ATOM 3837 O O . HIS A 1 237 ? -1.37309 -10.76501 -14.69314 1.000 10.91901 471 HIS A O 1
ATOM 3851 N N A CYS A 1 238 ? -0.10554 -12.64199 -14.49388 0.530 11.15840 472 CYS A N 1
ATOM 3852 N N B CYS A 1 238 ? -0.17501 -12.65670 -14.41621 0.470 10.78987 472 CYS A N 1
ATOM 3853 C CA A CYS A 1 238 ? -1.10104 -13.64002 -14.23908 0.530 12.10507 472 CYS A CA 1
ATOM 3854 C CA B CYS A 1 238 ? -1.31907 -13.54802 -14.19599 0.470 10.49265 472 CYS A CA 1
ATOM 3855 C C A CYS A 1 238 ? -0.35796 -14.73120 -13.47843 0.530 12.84074 472 CYS A C 1
ATOM 3856 C C B CYS A 1 238 ? -0.93733 -14.47781 -13.03321 0.470 11.78909 472 CYS A C 1
ATOM 3857 O O A CYS A 1 238 ? 0.83575 -14.61649 -13.18446 0.530 12.82570 472 CYS A O 1
ATOM 3858 O O B CYS A 1 238 ? -0.58806 -13.97198 -11.96105 0.470 15.58504 472 CYS A O 1
ATOM 3873 N N . SER A 1 239 ? -1.03238 -15.81008 -13.21742 1.000 11.85372 473 SER A N 1
ATOM 3874 C CA . SER A 1 239 ? -0.48883 -16.82008 -12.31035 1.000 13.30067 473 SER A CA 1
ATOM 3875 C C . SER A 1 239 ? 0.99378 -17.10173 -12.57757 1.000 13.30115 473 SER A C 1
ATOM 3876 O O . SER A 1 239 ? 1.84933 -16.77979 -11.75659 1.000 19.10164 473 SER A O 1
ATOM 3885 N N . ALA A 1 240 ? 1.32014 -17.72078 -13.70145 1.000 12.57684 474 ALA A N 1
ATOM 3886 C CA . ALA A 1 240 ? 2.71520 -18.01131 -14.00586 1.000 12.93453 474 ALA A CA 1
ATOM 3887 C C . ALA A 1 240 ? 3.37277 -16.91276 -14.82134 1.000 12.93999 474 ALA A C 1
ATOM 3888 O O . ALA A 1 240 ? 4.58541 -16.96189 -15.02998 1.000 14.10308 474 ALA A O 1
ATOM 3895 N N . GLY A 1 241 ? 2.61087 -15.93073 -15.30181 1.000 11.40063 475 GLY A N 1
ATOM 3896 C CA . GLY A 1 241 ? 3.19548 -14.86864 -16.08753 1.000 11.17587 475 GLY A CA 1
ATOM 3897 C C . GLY A 1 241 ? 3.48578 -15.23402 -17.51844 1.000 10.24429 475 GLY A C 1
ATOM 3898 O O . GLY A 1 241 ? 4.33385 -14.58279 -18.14469 1.000 10.80126 475 GLY A O 1
ATOM 3902 N N . ILE A 1 242 ? 2.78566 -16.23684 -18.06654 1.000 10.89681 476 ILE A N 1
ATOM 3903 C CA . ILE A 1 242 ? 2.97926 -16.62087 -19.45688 1.000 10.33945 476 ILE A CA 1
ATOM 3904 C C . ILE A 1 242 ? 1.69899 -16.78591 -20.26647 1.000 10.31944 476 ILE A C 1
ATOM 3905 O O . ILE A 1 242 ? 1.67592 -16.42768 -21.44398 1.000 10.90866 476 ILE A O 1
ATOM 3921 N N . GLY A 1 243 ? 0.63784 -17.31509 -19.67164 1.000 10.49522 477 GLY A N 1
ATOM 3922 C CA . GLY A 1 243 ? -0.55518 -17.66762 -20.43822 1.000 10.64951 477 GLY A CA 1
ATOM 3923 C C . GLY A 1 243 ? -1.43179 -16.47163 -20.76022 1.000 9.86204 477 GLY A C 1
ATOM 3924 O O . GLY A 1 243 ? -1.39745 -15.94933 -21.88084 1.000 10.85504 477 GLY A O 1
ATOM 3928 N N . ARG A 1 244 ? -2.17720 -15.99760 -19.76962 1.000 10.09029 478 ARG A N 1
ATOM 3929 C CA . ARG A 1 244 ? -2.98384 -14.79126 -19.94717 1.000 10.12056 478 ARG A CA 1
ATOM 3930 C C . ARG A 1 244 ? -2.10025 -13.59477 -20.25144 1.000 9.99220 478 ARG A C 1
ATOM 3931 O O . ARG A 1 244 ? -2.44025 -12.75544 -21.09701 1.000 10.14309 478 ARG A O 1
ATOM 3952 N N . THR A 1 245 ? -0.95505 -13.50195 -19.57940 1.000 9.66741 479 THR A N 1
ATOM 3953 C CA . THR A 1 245 ? -0.01407 -12.42088 -19.85311 1.000 9.00752 479 THR A CA 1
ATOM 3954 C C . THR A 1 245 ? 0.39011 -12.40620 -21.32411 1.000 9.41928 479 THR A C 1
ATOM 3955 O O . THR A 1 245 ? 0.43570 -11.34553 -21.95436 1.000 9.83092 479 THR A O 1
ATOM 3966 N N . GLY A 1 246 ? 0.72624 -13.57691 -21.88007 1.000 9.40097 480 GLY A N 1
ATOM 3967 C CA . GLY A 1 246 ? 1.09003 -13.64177 -23.28424 1.000 10.13904 480 GLY A CA 1
ATOM 3968 C C . GLY A 1 246 ? -0.05148 -13.23597 -24.18076 1.000 9.44316 480 GLY A C 1
ATOM 3969 O O . GLY A 1 246 ? 0.15037 -12.57954 -25.20995 1.000 10.34808 480 GLY A O 1
ATOM 3973 N N A CYS A 1 247 ? -1.28020 -13.64316 -23.84417 0.840 9.81625 481 CYS A N 1
ATOM 3974 N N B CYS A 1 247 ? -1.27247 -13.62411 -23.81897 0.160 10.47409 481 CYS A N 1
ATOM 3975 C CA A CYS A 1 247 ? -2.42291 -13.23091 -24.64379 0.840 10.08611 481 CYS A CA 1
ATOM 3976 C CA B CYS A 1 247 ? -2.44974 -13.26468 -24.59154 0.160 11.04142 481 CYS A CA 1
ATOM 3977 C C A CYS A 1 247 ? -2.58298 -11.72424 -24.64101 0.840 9.34523 481 CYS A C 1
ATOM 3978 C C B CYS A 1 247 ? -2.65622 -11.75929 -24.61240 0.160 9.39911 481 CYS A C 1
ATOM 3979 O O A CYS A 1 247 ? -2.82294 -11.11486 -25.69234 0.840 11.34167 481 CYS A O 1
ATOM 3980 O O B CYS A 1 247 ? -2.97984 -11.18618 -25.65759 0.160 8.65506 481 CYS A O 1
ATOM 3995 N N . PHE A 1 248 ? -2.45603 -11.10334 -23.46884 1.000 9.71240 482 PHE A N 1
ATOM 3996 C CA . PHE A 1 248 ? -2.63198 -9.66107 -23.37350 1.000 9.99043 482 PHE A CA 1
ATOM 3997 C C . PHE A 1 248 ? -1.58216 -8.92689 -24.19888 1.000 8.63445 482 PHE A C 1
ATOM 3998 O O . PHE A 1 248 ? -1.90234 -7.98497 -24.94756 1.000 9.58037 482 PHE A O 1
ATOM 4016 N N . ILE A 1 249 ? -0.30806 -9.33505 -24.06934 1.000 8.54564 483 ILE A N 1
ATOM 4017 C CA . ILE A 1 249 ? 0.76965 -8.65816 -24.77558 1.000 9.37455 483 ILE A CA 1
ATOM 4018 C C . ILE A 1 249 ? 0.66594 -8.91711 -26.27008 1.000 8.91852 483 ILE A C 1
ATOM 4019 O O . ILE A 1 249 ? 0.82796 -7.99804 -27.07419 1.000 9.58001 483 ILE A O 1
ATOM 4035 N N . ALA A 1 250 ? 0.39559 -10.16403 -26.67746 1.000 9.24839 484 ALA A N 1
ATOM 4036 C CA . ALA A 1 250 ? 0.26480 -10.44195 -28.10289 1.000 9.39087 484 ALA A CA 1
ATOM 4037 C C . ALA A 1 250 ? -0.84899 -9.61699 -28.72711 1.000 9.10371 484 ALA A C 1
ATOM 4038 O O . ALA A 1 250 ? -0.69334 -9.08685 -29.83575 1.000 10.29608 484 ALA A O 1
ATOM 4045 N N . THR A 1 251 ? -1.99237 -9.52773 -28.04776 1.000 9.70523 485 THR A N 1
ATOM 4046 C CA . THR A 1 251 ? -3.11068 -8.75002 -28.57021 1.000 10.45910 485 THR A CA 1
ATOM 4047 C C . THR A 1 251 ? -2.72103 -7.27981 -28.67744 1.000 9.33967 485 THR A C 1
ATOM 4048 O O . THR A 1 251 ? -3.04852 -6.61352 -29.67075 1.000 11.34776 485 THR A O 1
ATOM 4059 N N . SER A 1 252 ? -2.04107 -6.75423 -27.65165 1.000 9.82108 486 SER A N 1
ATOM 4060 C CA A SER A 1 252 ? -1.61467 -5.35893 -27.68066 0.770 9.30816 486 SER A CA 1
ATOM 4061 C CA B SER A 1 252 ? -1.60157 -5.35913 -27.67214 0.230 12.42760 486 SER A CA 1
ATOM 4062 C C . SER A 1 252 ? -0.70997 -5.09030 -28.87650 1.000 10.41946 486 SER A C 1
ATOM 4063 O O . SER A 1 252 ? -0.88615 -4.08850 -29.58896 1.000 12.30017 486 SER A O 1
ATOM 4078 N N . ILE A 1 253 ? 0.26944 -5.97172 -29.10775 1.000 8.96571 487 ILE A N 1
ATOM 4079 C CA . ILE A 1 253 ? 1.19132 -5.79785 -30.22106 1.000 8.77608 487 ILE A CA 1
ATOM 4080 C C . ILE A 1 253 ? 0.44329 -5.87682 -31.53950 1.000 9.36749 487 ILE A C 1
ATOM 4081 O O . ILE A 1 253 ? 0.66573 -5.06605 -32.45136 1.000 11.01148 487 ILE A O 1
ATOM 4097 N N . CYS A 1 254 ? -0.45522 -6.85576 -31.66562 1.000 10.18642 488 CYS A N 1
ATOM 4098 C CA . CYS A 1 254 ? -1.14840 -7.06939 -32.92860 1.000 11.01944 488 CYS A CA 1
ATOM 4099 C C . CYS A 1 254 ? -2.15221 -5.97422 -33.23272 1.000 10.30298 488 CYS A C 1
ATOM 4100 O O . CYS A 1 254 ? -2.42552 -5.72072 -34.40088 1.000 11.47205 488 CYS A O 1
ATOM 4108 N N . CYS A 1 255 ? -2.70297 -5.31023 -32.21261 1.000 10.68438 489 CYS A N 1
ATOM 4109 C CA . CYS A 1 255 ? -3.56169 -4.15993 -32.45571 1.000 12.15120 489 CYS A CA 1
ATOM 4110 C C . CYS A 1 255 ? -2.77226 -3.02275 -33.10144 1.000 11.15971 489 CYS A C 1
ATOM 4111 O O . CYS A 1 255 ? -3.26459 -2.36743 -34.03242 1.000 12.33446 489 CYS A O 1
ATOM 4119 N N A GLN A 1 256 ? -1.55488 -2.75732 -32.61298 0.770 12.38959 490 GLN A N 1
ATOM 4120 N N B GLN A 1 256 ? -1.55448 -2.77080 -32.61430 0.230 12.28929 490 GLN A N 1
ATOM 4121 C CA A GLN A 1 256 ? -0.70873 -1.77166 -33.27546 0.770 11.77122 490 GLN A CA 1
ATOM 4122 C CA B GLN A 1 256 ? -0.69577 -1.77905 -33.25139 0.230 13.96636 490 GLN A CA 1
ATOM 4123 C C A GLN A 1 256 ? -0.37113 -2.21436 -34.68841 0.770 10.94121 490 GLN A C 1
ATOM 4124 C C B GLN A 1 256 ? -0.33425 -2.20349 -34.66949 0.230 13.01202 490 GLN A C 1
ATOM 4125 O O A GLN A 1 256 ? -0.40499 -1.41163 -35.62387 0.770 13.17378 490 GLN A O 1
ATOM 4126 O O B GLN A 1 256 ? -0.31661 -1.37451 -35.58728 0.230 13.91281 490 GLN A O 1
ATOM 4153 N N . GLN A 1 257 ? -0.03336 -3.49234 -34.87097 1.000 11.49410 491 GLN A N 1
ATOM 4154 C CA . GLN A 1 257 ? 0.28233 -3.96543 -36.20549 1.000 11.76885 491 GLN A CA 1
ATOM 4155 C C . GLN A 1 257 ? -0.89520 -3.75150 -37.15085 1.000 11.64897 491 GLN A C 1
ATOM 4156 O O . GLN A 1 257 ? -0.72043 -3.30327 -38.29232 1.000 12.92496 491 GLN A O 1
ATOM 4170 N N . LEU A 1 258 ? -2.09980 -4.08073 -36.70355 1.000 11.73118 492 LEU A N 1
ATOM 4171 C CA . LEU A 1 258 ? -3.25865 -3.92585 -37.57305 1.000 11.92086 492 LEU A CA 1
ATOM 4172 C C . LEU A 1 258 ? -3.46096 -2.46652 -37.94810 1.000 11.90074 492 LEU A C 1
ATOM 4173 O O . LEU A 1 258 ? -3.70840 -2.15057 -39.11460 1.000 13.25712 492 LEU A O 1
ATOM 4189 N N . ARG A 1 259 ? -3.32037 -1.55880 -36.98924 1.000 12.13271 493 ARG A N 1
ATOM 4190 C CA . ARG A 1 259 ? -3.51771 -0.14145 -37.30388 1.000 12.41731 493 ARG A CA 1
ATOM 4191 C C . ARG A 1 259 ? -2.42842 0.39691 -38.23078 1.000 13.31478 493 ARG A C 1
ATOM 4192 O O . ARG A 1 259 ? -2.71357 1.21220 -39.12053 1.000 15.10463 493 ARG A O 1
ATOM 4213 N N . GLN A 1 260 ? -1.18543 -0.04201 -38.04533 1.000 12.15364 494 GLN A N 1
ATOM 4214 C CA . GLN A 1 260 ? -0.06737 0.52103 -38.79771 1.000 12.52286 494 GLN A CA 1
ATOM 4215 C C . GLN A 1 260 ? 0.10700 -0.14151 -40.16365 1.000 15.42327 494 GLN A C 1
ATOM 4216 O O . GLN A 1 260 ? 0.44122 0.53599 -41.14283 1.000 19.69091 494 GLN A O 1
ATOM 4230 N N . GLU A 1 261 ? -0.09591 -1.45266 -40.24355 1.000 15.20772 495 GLU A N 1
ATOM 4231 C CA . GLU A 1 261 ? 0.22100 -2.23055 -41.42477 1.000 16.38508 495 GLU A CA 1
ATOM 4232 C C . GLU A 1 261 ? -0.99863 -2.81388 -42.12488 1.000 15.22812 495 GLU A C 1
ATOM 4233 O O . GLU A 1 261 ? -0.86769 -3.27861 -43.26227 1.000 18.06416 495 GLU A O 1
ATOM 4245 N N . GLY A 1 262 ? -2.16405 -2.82655 -41.48301 1.000 15.31493 496 GLY A N 1
ATOM 4246 C CA . GLY A 1 262 ? -3.35182 -3.37159 -42.08615 1.000 15.94370 496 GLY A CA 1
ATOM 4247 C C . GLY A 1 262 ? -3.39665 -4.88102 -42.12227 1.000 15.41349 496 GLY A C 1
ATOM 4248 O O . GLY A 1 262 ? -4.22378 -5.44833 -42.84467 1.000 18.29069 496 GLY A O 1
ATOM 4252 N N . VAL A 1 263 ? -2.52988 -5.55098 -41.37173 1.000 15.35998 497 VAL A N 1
ATOM 4253 C CA . VAL A 1 263 ? -2.47711 -7.00176 -41.29036 1.000 15.68804 497 VAL A CA 1
ATOM 4254 C C . VAL A 1 263 ? -2.15004 -7.36691 -39.85224 1.000 14.63669 497 VAL A C 1
ATOM 4255 O O . VAL A 1 263 ? -1.76926 -6.52131 -39.04393 1.000 14.25854 497 VAL A O 1
ATOM 4268 N N . VAL A 1 264 ? -2.28058 -8.64801 -39.53894 1.000 14.48435 498 VAL A N 1
ATOM 4269 C CA A VAL A 1 264 ? -1.83072 -9.14872 -38.25166 0.440 15.13597 498 VAL A CA 1
ATOM 4270 C CA B VAL A 1 264 ? -1.91943 -9.20560 -38.23765 0.560 14.34492 498 VAL A CA 1
ATOM 4271 C C . VAL A 1 264 ? -1.03956 -10.42914 -38.45899 1.000 14.07716 498 VAL A C 1
ATOM 4272 O O . VAL A 1 264 ? -1.35981 -11.25931 -39.30788 1.000 18.25064 498 VAL A O 1
ATOM 4297 N N . ASP A 1 265 ? 0.01640 -10.58336 -37.66778 1.000 14.15022 499 ASP A N 1
ATOM 4298 C CA . ASP A 1 265 ? 0.90300 -11.75576 -37.73102 1.000 12.88150 499 ASP A CA 1
ATOM 4299 C C . ASP A 1 265 ? 1.01939 -12.27914 -36.29745 1.000 11.53218 499 ASP A C 1
ATOM 4300 O O . ASP A 1 265 ? 1.98908 -12.00134 -35.57568 1.000 12.15827 499 ASP A O 1
ATOM 4309 N N . ILE A 1 266 ? -0.00836 -13.01640 -35.87302 1.000 11.01301 500 ILE A N 1
ATOM 4310 C CA . ILE A 1 266 ? -0.04547 -13.56379 -34.52029 1.000 10.70713 500 ILE A CA 1
ATOM 4311 C C . ILE A 1 266 ? 1.04323 -14.61107 -34.33884 1.000 10.64659 500 ILE A C 1
ATOM 4312 O O . ILE A 1 266 ? 1.65795 -14.70926 -33.27344 1.000 10.63698 500 ILE A O 1
ATOM 4328 N N . LEU A 1 267 ? 1.31246 -15.39349 -35.37936 1.000 11.00946 501 LEU A N 1
ATOM 4329 C CA . LEU A 1 267 ? 2.35077 -16.41608 -35.29208 1.000 11.07343 501 LEU A CA 1
ATOM 4330 C C . LEU A 1 267 ? 3.72185 -15.78747 -35.03136 1.000 11.35410 501 LEU A C 1
ATOM 4331 O O . LEU A 1 267 ? 4.44287 -16.19989 -34.11533 1.000 11.65605 501 LEU A O 1
ATOM 4347 N N . LYS A 1 268 ? 4.11089 -14.79282 -35.82928 1.000 11.38928 502 LYS A N 1
ATOM 4348 C CA A LYS A 1 268 ? 5.39600 -14.12119 -35.61866 0.570 12.68675 502 LYS A CA 1
ATOM 4349 C CA B LYS A 1 268 ? 5.40638 -14.16863 -35.59882 0.430 11.27427 502 LYS A CA 1
ATOM 4350 C C . LYS A 1 268 ? 5.45406 -13.49372 -34.23393 1.000 11.90988 502 LYS A C 1
ATOM 4351 O O . LYS A 1 268 ? 6.47484 -13.56069 -33.54410 1.000 12.29697 502 LYS A O 1
ATOM 4388 N N . THR A 1 269 ? 4.36653 -12.84266 -33.82863 1.000 11.17648 503 THR A N 1
ATOM 4389 C CA . THR A 1 269 ? 4.33742 -12.18067 -32.52906 1.000 10.91901 503 THR A CA 1
ATOM 4390 C C . THR A 1 269 ? 4.53627 -13.18274 -31.40929 1.000 10.70473 503 THR A C 1
ATOM 4391 O O . THR A 1 269 ? 5.27526 -12.91779 -30.45838 1.000 10.67401 503 THR A O 1
ATOM 4402 N N . THR A 1 270 ? 3.89411 -14.34847 -31.51748 1.000 10.07278 504 THR A N 1
ATOM 4403 C CA . THR A 1 270 ? 4.02809 -15.37475 -30.48821 1.000 10.43346 504 THR A CA 1
ATOM 4404 C C . THR A 1 270 ? 5.45589 -15.89128 -30.44109 1.000 11.40645 504 THR A C 1
ATOM 4405 O O . THR A 1 270 ? 6.02190 -16.07481 -29.35929 1.000 12.02763 504 THR A O 1
ATOM 4416 N N . CYS A 1 271 ? 6.06677 -16.10937 -31.61135 1.000 11.18007 505 CYS A N 1
ATOM 4417 C CA . CYS A 1 271 ? 7.46794 -16.52311 -31.64228 1.000 13.29975 505 CYS A CA 1
ATOM 4418 C C . CYS A 1 271 ? 8.36363 -15.49424 -30.95919 1.000 13.83365 505 CYS A C 1
ATOM 4419 O O . CYS A 1 271 ? 9.27386 -15.86174 -30.20712 1.000 14.50730 505 CYS A O 1
ATOM 4427 N N A GLN A 1 272 ? 8.12961 -14.19917 -31.22494 0.690 12.37542 506 GLN A N 1
ATOM 4428 N N C GLN A 1 272 ? 8.13620 -14.20377 -31.21141 0.310 13.33886 506 GLN A N 1
ATOM 4429 C CA A GLN A 1 272 ? 8.93374 -13.13818 -30.61733 0.690 12.77942 506 GLN A CA 1
ATOM 4430 C CA C GLN A 1 272 ? 9.00321 -13.20478 -30.60031 0.310 14.05504 506 GLN A CA 1
ATOM 4431 C C A GLN A 1 272 ? 8.76693 -13.15507 -29.10616 0.690 12.44520 506 GLN A C 1
ATOM 4432 C C C GLN A 1 272 ? 8.77981 -13.13980 -29.09100 0.310 12.61588 506 GLN A C 1
ATOM 4433 O O A GLN A 1 272 ? 9.74231 -13.03445 -28.35998 0.690 13.13281 506 GLN A O 1
ATOM 4434 O O C GLN A 1 272 ? 9.72588 -12.91010 -28.32822 0.310 12.57384 506 GLN A O 1
ATOM 4461 N N . LEU A 1 273 ? 7.53455 -13.32816 -28.63835 1.000 10.96432 507 LEU A N 1
ATOM 4462 C CA . LEU A 1 273 ? 7.28270 -13.36144 -27.20196 1.000 11.29292 507 LEU A CA 1
ATOM 4463 C C . LEU A 1 273 ? 8.00116 -14.53656 -26.54939 1.000 11.33574 507 LEU A C 1
ATOM 4464 O O . LEU A 1 273 ? 8.54151 -14.40681 -25.44897 1.000 12.87594 507 LEU A O 1
ATOM 4481 N N . ARG A 1 274 ? 7.99141 -15.69506 -27.20490 1.000 12.19132 508 ARG A N 1
ATOM 4482 C CA . ARG A 1 274 ? 8.63339 -16.87371 -26.64182 1.000 13.57076 508 ARG A CA 1
ATOM 4483 C C . ARG A 1 274 ? 10.14191 -16.69735 -26.55693 1.000 13.63843 508 ARG A C 1
ATOM 4484 O O . ARG A 1 274 ? 10.77853 -17.30215 -25.69142 1.000 13.64029 508 ARG A O 1
ATOM 4505 N N A GLN A 1 275 ? 10.73191 -15.93222 -27.48173 0.610 11.88353 509 GLN A N 1
ATOM 4506 N N B GLN A 1 275 ? 10.73902 -15.90907 -27.45553 0.390 13.89725 509 GLN A N 1
ATOM 4507 C CA A GLN A 1 275 ? 12.15542 -15.62509 -27.38397 0.610 13.26367 509 GLN A CA 1
ATOM 4508 C CA B GLN A 1 275 ? 12.17201 -15.64600 -27.35574 0.390 15.83148 509 GLN A CA 1
ATOM 4509 C C A GLN A 1 275 ? 12.43170 -14.85441 -26.10158 0.610 11.29704 509 GLN A C 1
ATOM 4510 C C B GLN A 1 275 ? 12.48134 -14.76499 -26.15378 0.390 16.18248 509 GLN A C 1
ATOM 4511 O O A GLN A 1 275 ? 13.45889 -15.06028 -25.44898 0.610 13.37308 509 GLN A O 1
ATOM 4512 O O B GLN A 1 275 ? 13.60106 -14.79378 -25.63335 0.390 19.15124 509 GLN A O 1
ATOM 4539 N N . ASP A 1 276 ? 11.51917 -13.95108 -25.72971 1.000 12.48106 510 ASP A N 1
ATOM 4540 C CA . ASP A 1 276 ? 11.69859 -13.11519 -24.54529 1.000 11.62896 510 ASP A CA 1
ATOM 4541 C C . ASP A 1 276 ? 11.41647 -13.86649 -23.24154 1.000 11.52141 510 ASP A C 1
ATOM 4542 O O . ASP A 1 276 ? 12.06550 -13.59995 -22.22842 1.000 11.76366 510 ASP A O 1
ATOM 4551 N N . ARG A 1 277 ? 10.40800 -14.74118 -23.22489 1.000 10.85581 511 ARG A N 1
ATOM 4552 C CA . ARG A 1 277 ? 10.03652 -15.49591 -22.03387 1.000 10.26374 511 ARG A CA 1
ATOM 4553 C C . ARG A 1 277 ? 9.38196 -16.79592 -22.46840 1.000 10.26896 511 ARG A C 1
ATOM 4554 O O . ARG A 1 277 ? 8.34194 -16.79491 -23.13555 1.000 10.81870 511 ARG A O 1
ATOM 4575 N N . GLY A 1 278 ? 9.99808 -17.91007 -22.09539 1.000 10.48689 512 GLY A N 1
ATOM 4576 C CA . GLY A 1 278 ? 9.49626 -19.19271 -22.56215 1.000 11.70552 512 GLY A CA 1
ATOM 4577 C C . GLY A 1 278 ? 8.06617 -19.43472 -22.10797 1.000 11.54888 512 GLY A C 1
ATOM 4578 O O . GLY A 1 278 ? 7.69223 -19.13387 -20.97827 1.000 11.97212 512 GLY A O 1
ATOM 4582 N N . GLY A 1 279 ? 7.26147 -20.00269 -23.00550 1.000 11.47114 513 GLY A N 1
ATOM 4583 C CA . GLY A 1 279 ? 5.90198 -20.38133 -22.69177 1.000 12.28969 513 GLY A CA 1
ATOM 4584 C C . GLY A 1 279 ? 4.82807 -19.34206 -22.93486 1.000 10.80514 513 GLY A C 1
ATOM 4585 O O . GLY A 1 279 ? 3.64954 -19.66908 -22.77050 1.000 11.43557 513 GLY A O 1
ATOM 4589 N N . MET A 1 280 ? 5.18467 -18.13175 -23.35313 1.000 10.77294 514 MET A N 1
ATOM 4590 C CA . MET A 1 280 ? 4.17069 -17.10421 -23.58003 1.000 9.90883 514 MET A CA 1
ATOM 4591 C C . MET A 1 280 ? 3.08809 -17.60512 -24.53681 1.000 10.99972 514 MET A C 1
ATOM 4592 O O . MET A 1 280 ? 3.37534 -18.06124 -25.64243 1.000 11.31397 514 MET A O 1
ATOM 4606 N N . ILE A 1 281 ? 1.83106 -17.44467 -24.11782 1.000 10.75292 515 ILE A N 1
ATOM 4607 C CA . ILE A 1 281 ? 0.65111 -18.08848 -24.69885 1.000 10.31066 515 ILE A CA 1
ATOM 4608 C C . ILE A 1 281 ? 0.79167 -19.59069 -24.46914 1.000 11.32169 515 ILE A C 1
ATOM 4609 O O . ILE A 1 281 ? 1.41390 -20.31275 -25.25135 1.000 12.18601 515 ILE A O 1
ATOM 4625 N N . GLN A 1 282 ? 0.21093 -20.07512 -23.39184 1.000 11.73991 516 GLN A N 1
ATOM 4626 C CA . GLN A 1 282 ? 0.49385 -21.42060 -22.92292 1.000 13.94712 516 GLN A CA 1
ATOM 4627 C C . GLN A 1 282 ? -0.37259 -22.49020 -23.58360 1.000 13.73645 516 GLN A C 1
ATOM 4628 O O . GLN A 1 282 ? 0.08813 -23.63212 -23.75193 1.000 16.71814 516 GLN A O 1
ATOM 4642 N N . THR A 1 283 ? -1.59705 -22.15954 -23.97448 1.000 13.59909 517 THR A N 1
ATOM 4643 C CA . THR A 1 283 ? -2.53321 -23.14209 -24.47803 1.000 13.37438 517 THR A CA 1
ATOM 4644 C C . THR A 1 283 ? -3.08128 -22.77671 -25.85147 1.000 12.99018 517 THR A C 1
ATOM 4645 O O . THR A 1 283 ? -3.10549 -21.61786 -26.25777 1.000 11.95809 517 THR A O 1
ATOM 4656 N N . CYS A 1 284 ? -3.57979 -23.78661 -26.56088 1.000 12.98696 518 CYS A N 1
ATOM 4657 C CA A CYS A 1 284 ? -4.17386 -23.52705 -27.86248 0.580 14.08654 518 CYS A CA 1
ATOM 4658 C CA B CYS A 1 284 ? -4.18358 -23.54019 -27.86763 0.420 14.18395 518 CYS A CA 1
ATOM 4659 C C . CYS A 1 284 ? -5.47577 -22.74128 -27.73959 1.000 13.25733 518 CYS A C 1
ATOM 4660 O O . CYS A 1 284 ? -5.80703 -21.95980 -28.63140 1.000 13.71187 518 CYS A O 1
ATOM 4675 N N . GLU A 1 285 ? -6.21924 -22.93162 -26.64898 1.000 13.36876 519 GLU A N 1
ATOM 4676 C CA . GLU A 1 285 ? -7.42606 -22.14542 -26.43132 1.000 13.92119 519 GLU A CA 1
ATOM 4677 C C . GLU A 1 285 ? -7.08294 -20.66875 -26.29744 1.000 12.91116 519 GLU A C 1
ATOM 4678 O O . GLU A 1 285 ? -7.79626 -19.81171 -26.81723 1.000 12.54947 519 GLU A O 1
ATOM 4690 N N . GLN A 1 286 ? -5.98531 -20.36561 -25.60702 1.000 12.41413 520 GLN A N 1
ATOM 4691 C CA . GLN A 1 286 ? -5.47254 -19.00365 -25.52910 1.000 10.62504 520 GLN A CA 1
ATOM 4692 C C . GLN A 1 286 ? -5.06530 -18.46821 -26.90221 1.000 10.31625 520 GLN A C 1
ATOM 4693 O O . GLN A 1 286 ? -5.41065 -17.33687 -27.25928 1.000 10.68946 520 GLN A O 1
ATOM 4707 N N . TYR A 1 287 ? -4.36061 -19.27862 -27.69525 1.000 10.42997 521 TYR A N 1
ATOM 4708 C CA . TYR A 1 287 ? -3.93883 -18.85345 -29.02790 1.000 9.89344 521 TYR A CA 1
ATOM 4709 C C . TYR A 1 287 ? -5.15222 -18.53794 -29.89174 1.000 10.79982 521 TYR A C 1
ATOM 4710 O O . TYR A 1 287 ? -5.18243 -17.51742 -30.59529 1.000 10.87982 521 TYR A O 1
ATOM 4728 N N . GLN A 1 288 ? -6.17087 -19.40164 -29.85157 1.000 10.51288 522 GLN A N 1
ATOM 4729 C CA . GLN A 1 288 ? -7.39484 -19.14071 -30.59053 1.000 10.87470 522 GLN A CA 1
ATOM 4730 C C . GLN A 1 288 ? -8.09658 -17.88929 -30.07855 1.000 10.84107 522 GLN A C 1
ATOM 4731 O O . GLN A 1 288 ? -8.62468 -17.10648 -30.87570 1.000 11.31560 522 GLN A O 1
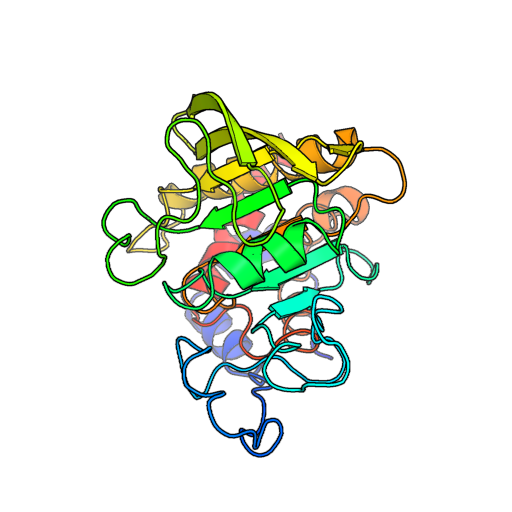ATOM 4745 N N . PHE A 1 289 ? -8.09200 -17.67344 -28.75622 1.000 11.25465 523 PHE A N 1
ATOM 4746 C CA . PHE A 1 289 ? -8.73980 -16.48563 -28.19425 1.000 10.66416 523 PHE A CA 1
ATOM 4747 C C . PHE A 1 289 ? -8.10865 -15.20970 -28.73505 1.000 11.09756 523 PHE A C 1
ATOM 4748 O O . PHE A 1 289 ? -8.81331 -14.24581 -29.05824 1.000 11.60982 523 PHE A O 1
ATOM 4765 N N . VAL A 1 290 ? -6.78341 -15.18108 -28.86676 1.000 10.17553 524 VAL A N 1
ATOM 4766 C CA . VAL A 1 290 ? -6.13074 -14.01887 -29.46117 1.000 10.54867 524 VAL A CA 1
ATOM 4767 C C . VAL A 1 290 ? -6.64887 -13.77905 -30.87426 1.000 10.41777 524 VAL A C 1
ATOM 4768 O O . VAL A 1 290 ? -6.88864 -12.63415 -31.27819 1.000 10.77598 524 VAL A O 1
ATOM 4781 N N . HIS A 1 291 ? -6.83823 -14.84505 -31.65003 1.000 9.84326 525 HIS A N 1
ATOM 4782 C CA . HIS A 1 291 ? -7.40794 -14.68676 -32.98372 1.000 9.89758 525 HIS A CA 1
ATOM 4783 C C . HIS A 1 291 ? -8.84426 -14.15231 -32.93073 1.000 10.54684 525 HIS A C 1
ATOM 4784 O O . HIS A 1 291 ? -9.22118 -13.29403 -33.73886 1.000 11.42924 525 HIS A O 1
ATOM 4798 N N . HIS A 1 292 ? -9.66485 -14.64615 -31.99867 1.000 10.55207 526 HIS A N 1
ATOM 4799 C CA . HIS A 1 292 ? -11.01609 -14.10927 -31.87788 1.000 11.11274 526 HIS A CA 1
ATOM 4800 C C . HIS A 1 292 ? -10.97268 -12.61751 -31.55923 1.000 11.54341 526 HIS A C 1
ATOM 4801 O O . HIS A 1 292 ? -11.77022 -11.84164 -32.08726 1.000 11.43757 526 HIS A O 1
ATOM 4815 N N . VAL A 1 293 ? -10.07738 -12.20226 -30.65960 1.000 11.34792 527 VAL A N 1
ATOM 4816 C CA . VAL A 1 293 ? -9.97759 -10.79589 -30.28814 1.000 11.63482 527 VAL A CA 1
ATOM 4817 C C . VAL A 1 293 ? -9.55147 -9.95766 -31.48552 1.000 11.46189 527 VAL A C 1
ATOM 4818 O O . VAL A 1 293 ? -10.11071 -8.88265 -31.73842 1.000 11.75733 527 VAL A O 1
ATOM 4831 N N . MET A 1 294 ? -8.56490 -10.42615 -32.24830 1.000 10.66421 528 MET A N 1
ATOM 4832 C CA . MET A 1 294 ? -8.08749 -9.64274 -33.38044 1.000 11.25876 528 MET A CA 1
ATOM 4833 C C . MET A 1 294 ? -9.12936 -9.59208 -34.49155 1.000 10.71061 528 MET A C 1
ATOM 4834 O O . MET A 1 294 ? -9.28188 -8.56941 -35.16929 1.000 12.30925 528 MET A O 1
ATOM 4848 N N . SER A 1 295 ? -9.86849 -10.68482 -34.69023 1.000 11.98268 529 SER A N 1
ATOM 4849 C CA . SER A 1 295 ? -10.96568 -10.68419 -35.65464 1.000 12.07880 529 SER A CA 1
ATOM 4850 C C . SER A 1 295 ? -12.01083 -9.63308 -35.28225 1.000 12.33887 529 SER A C 1
ATOM 4851 O O . SER A 1 295 ? -12.47167 -8.86408 -36.13508 1.000 13.66042 529 SER A O 1
ATOM 4859 N N . LEU A 1 296 ? -12.36257 -9.56524 -33.99865 1.000 12.19614 530 LEU A N 1
ATOM 4860 C CA . LEU A 1 296 ? -13.30762 -8.56985 -33.51555 1.000 13.21020 530 LEU A CA 1
ATOM 4861 C C . LEU A 1 296 ? -12.77972 -7.17072 -33.75060 1.000 12.75367 530 LEU A C 1
ATOM 4862 O O . LEU A 1 296 ? -13.51035 -6.29175 -34.22101 1.000 13.71885 530 LEU A O 1
ATOM 4878 N N . TYR A 1 297 ? -11.50647 -6.94108 -33.43081 1.000 12.06609 531 TYR A N 1
ATOM 4879 C CA . TYR A 1 297 ? -10.95513 -5.60225 -33.59532 1.000 12.18755 531 TYR A CA 1
ATOM 4880 C C . TYR A 1 297 ? -10.94562 -5.19477 -35.05978 1.000 12.50316 531 TYR A C 1
ATOM 4881 O O . TYR A 1 297 ? -11.24155 -4.04344 -35.39191 1.000 14.15891 531 TYR A O 1
ATOM 4899 N N . GLU A 1 298 ? -10.60420 -6.11821 -35.95326 1.000 12.33330 532 GLU A N 1
ATOM 4900 C CA . GLU A 1 298 ? -10.60111 -5.77579 -37.37189 1.000 13.45043 532 GLU A CA 1
ATOM 4901 C C . GLU A 1 298 ? -11.99325 -5.34893 -37.82166 1.000 15.52396 532 GLU A C 1
ATOM 4902 O O . GLU A 1 298 ? -12.14014 -4.38989 -38.58468 1.000 17.54959 532 GLU A O 1
ATOM 4914 N N . LYS A 1 299 ? -13.02828 -6.05614 -37.36068 1.000 15.48507 533 LYS A N 1
ATOM 4915 C CA . LYS A 1 299 ? -14.39195 -5.65806 -37.69567 1.000 17.46495 533 LYS A CA 1
ATOM 4916 C C . LYS A 1 299 ? -14.70489 -4.26319 -37.17276 1.000 18.72665 533 LYS A C 1
ATOM 4917 O O . LYS A 1 299 ? -15.33029 -3.45010 -37.87312 1.000 21.42391 533 LYS A O 1
ATOM 4936 N N . GLN A 1 300 ? -14.28033 -3.96595 -35.94537 1.000 19.47163 534 GLN A N 1
ATOM 4937 C CA . GLN A 1 300 ? -14.54386 -2.64694 -35.38280 1.000 20.45575 534 GLN A CA 1
ATOM 4938 C C . GLN A 1 300 ? -13.83733 -1.56872 -36.18579 1.000 21.74361 534 GLN A C 1
ATOM 4939 O O . GLN A 1 300 ? -14.42885 -0.52922 -36.49306 1.000 25.86815 534 GLN A O 1
ATOM 4953 N N . LEU A 1 301 ? -12.57750 -1.80339 -36.54797 1.000 20.79626 535 LEU A N 1
ATOM 4954 C CA . LEU A 1 301 ? -11.82674 -0.80182 -37.28943 1.000 22.49458 535 LEU A CA 1
ATOM 4955 C C . LEU A 1 301 ? -12.43609 -0.54581 -38.65578 1.000 25.10250 535 LEU A C 1
ATOM 4956 O O . LEU A 1 301 ? -12.40372 0.58562 -39.15524 1.000 28.68702 535 LEU A O 1
ATOM 4972 N N . SER A 1 302 ? -12.93820 -1.60112 -39.30295 1.000 25.63834 536 SER A N 1
ATOM 4973 C CA . SER A 1 302 ? -13.43999 -1.47047 -40.66053 1.000 31.93693 536 SER A CA 1
ATOM 4974 C C . SER A 1 302 ? -14.74402 -0.69831 -40.70675 1.000 33.92271 536 SER A C 1
ATOM 4975 O O . SER A 1 302 ? -15.11821 -0.20930 -41.77565 1.000 40.21182 536 SER A O 1
ATOM 4983 N N . HIS A 1 303 ? -15.43763 -0.56638 -39.58238 1.000 40.28158 537 HIS A N 1
ATOM 4984 C CA . HIS A 1 303 ? -16.67613 0.20488 -39.56638 1.000 49.85784 537 HIS A CA 1
ATOM 4985 C C . HIS A 1 303 ? -16.42066 1.68680 -39.29552 1.000 54.94579 537 HIS A C 1
ATOM 4986 O O . HIS A 1 303 ? -15.29583 2.17266 -39.42570 1.000 58.50336 537 HIS A O 1
#

Solvent-accessible surface area: 12821 Å² total; per-residue (Å²): 134,57,65,123,79,4,112,36,149,57,1,42,122,8,2,124,51,68,160,85,0,78,57,22,1,138,123,8,98,53,68,96,15,73,83,172,96,17,130,39,119,37,8,86,150,24,16,50,91,147,90,14,10,0,10,69,135,13,68,0,60,1,84,62,102,62,90,133,48,81,52,29,6,0,9,2,0,0,42,0,55,0,55,73,24,110,126,97,31,19,0,0,1,7,0,2,33,125,38,6,12,24,10,2,0,26,0,1,44,49,21,102,4,11,0,0,0,0,1,0,11,104,121,13,43,159,102,55,4,38,110,0,14,16,168,130,104,42,64,64,109,52,8,59,0,33,17,122,120,76,56,123,41,168,24,19,44,17,36,51,3,4,2,101,35,82,154,80,95,40,50,5,50,0,1,20,1,28,31,10,2,118,126,45,60,71,112,100,0,62,29,0,6,83,0,0,91,38,5,26,99,3,18,140,118,77,31,126,175,46,26,13,7,0,0,0,2,24,6,0,0,5,28,0,0,0,0,0,0,0,6,10,0,0,57,5,14,87,116,83,43,17,0,1,1,12,89,3,0,11,30,0,5,86,6,0,2,0,0,0,74,49,20,105,18,0,35,0,0,1,13,0,0,9,45,10,27,99,94,81,74,178

Secondary structure (DSSP, 8-state):
-----B-HHHHHHHTT-HHHHHHHHHTS---PPPGGGG--TTGGGG-SSTT----GGGEEE--SS-TT-TTTTEEEEEEE--GGG-TTSEEEEEPP-GGGHHHHHHHHHHHT--EEEEE--GGGTTTT----S-SSEEEETTEEEEEEEEEE-SS-EEEEEEEEETTEEEEEEEEEE----SS--GGGHHHHHHHHHHHHHHHHHT-SSPPPEEEEESSSSHHHHHHHHHHHHHHHHHHHS-B-HHHHHHHHHHHSTTSS-SHHHHHHHHHHHHHHHHHHH-

Foldseek 3Di:
DDWDWFFQVCLLVVLVCLVVLVVLVVVQALLWDDLVVDPAPPQVVQAPDSGFAFDPVFAQFQCPDPSVHRNLRDFRKGQAAFAPRHTRQAIFHFAGAPVCLLVVVSSCVVQVAAEEEEEEAPVCENPLHDPNADPAKDDHDQKIKGFPDWDDDPAWIWTWIWIDGPHDIHIHIYTYGRQDDPQLDLVSQPSLLVVLVVVVVVQVVVPPPHTHYYYYYRNRAAVVLLSRLLNRQLVCCVPPVIGISSVSSSSRSVGGGCHNPDSSSSSSSSSNVSVVNVVVVD

Nearest PDB structures (foldseek):
  8slt-assembly1_A  TM=1.002E+00  e=1.032E-57  Homo sapiens
  2bv5-assembly1_A  TM=1.002E+00  e=9.076E-57  Homo sapiens
  5ow1-assembly1_A  TM=9.966E-01  e=1.714E-55  Homo sapiens
  6h8s-assembly1_A  TM=9.868E-01  e=6.623E-55  Mus musculus
  9eez-assembly1_A  TM=9.927E-01  e=3.237E-54  Homo sapiens

B-factor: mean 24.04, std 12.57, range [6.53, 86.79]

Organism: Homo sapiens (NCBI:txid9606)

GO terms:
  GO:0001784 phosphotyrosine residue binding (F, IDA)
  GO:0005654 nucleoplasm (C, TAS)
  GO:0005515 protein binding (F, IPI)
  GO:0004725 protein tyrosine phosphatase activity (F, TAS)
  GO:0016020 membrane (C, TAS)
  GO:0006470 protein dephosphorylation (P, TAS)

InterPro domains:
  IPR000242 Tyrosine-specific protein phosphatase, PTPase domain [PF00102] (324-552)
  IPR000242 Tyrosine-specific protein phosphatase, PTPase domain [PR00700] (352-359)
  IPR000242 Tyrosine-specific protein phosphatase, PTPase domain [PR00700] (369-389)
  IPR000242 Tyrosine-specific protein phosphatase, PTPase domain [PR00700] (449-466)
  IPR000242 Tyrosine-specific protein phosphatase, PTPase domain [PR00700] (491-509)
  IPR000242 Tyrosine-specific protein phosphatase, PTPase domain [PR00700] (522-537)
  IPR000242 Tyrosine-specific protein phosphatase, PTPase domain [PR00700] (538-548)
  IPR000242 Tyrosine-specific protein phosphatase, PTPase domain [PS50055] (300-555)
  IPR000242 Tyrosine-specific protein phosphatase, PTPase domain [SM00194] (299-557)
  IPR000387 Tyrosine-specific protein phosphatases domain [PS50056] (469-546)
  IPR003595 Protein-tyrosine phosphatase, catalytic [SM00404] (450-554)
  IPR008356 Protein-tyrosine phosphatase, KIM-containing [PR01778] (239-253)
  IPR008356 Protein-tyrosine phosphatase, KIM-containing [PR01778] (261-274)
  IPR008356 Protein-tyrosine phosphatase, KIM-containing [PR01778] (277-285)
  IPR008356 Protein-tyrosine phosphatase, KIM-containing [PR01778] (331-341)
  IPR008356 Protein-tyrosine phosphatase, KIM-containing [PR01778] (358-369)
  IPR008356 Protein-tyrosine phosphatase, KIM-containing [PR01778] (470-479)
  IPR008356 Protein-tyrosine phosphatase, KIM-containing [PR01778] (505-517)
  IPR008356 Protein-tyrosine phosphatase, KIM-containing [PR01778] (547-559)
  IPR008356 Protein-tyrosine phosphatase, KIM-containing [PTHR46198] (13-563)